Protein AF-A0AAP0BNW6-F1 (afdb_monomer_lite)

InterPro domains:
  IPR032867 DYW domain [PF14432] (104-198)

Sequence (198 aa):
MIPTSASFPTSISRHISPPWAPASTTASITATHPFFAGHLLPGQSFKDARQMLAQICKLGGTARARQLLDEMPDPKPQPRRKKMMKKDAYEKARELHAAITEAGYVPDTRFVLRDDNIDEAAKERSLMYHSERLAVACGLLGTPPGTTLRIMKNLRICGDCHNAVKIMSRVVGREIIVRDNKRFHHFRGGACSCGDYW

Radius of gyration: 33.06 Å; chains: 1; bounding box: 74×92×59 Å

pLDDT: mean 78.01, std 20.25, range [36.38, 98.12]

Foldseek 3Di:
DDDDDDDDDDDDDDDDDDPPDPDPPPPPPPPPPPLPPLDDPPPDDPVNLVVNLVVCVVVVNPVSSVVSVVVDPDDDPDPDQPPDDPVQLLVLLVVLVVQLVVVPQDADLVLADDDVPDDVVVSSVVLSPPPLSSQVSVQPVRDDQQDEAEAEEAADQGLSSLQSVLSSQQRSVYWYWYDYNPGIWTRHNSDTPVRSPD

Structure (mmCIF, N/CA/C/O backbone):
data_AF-A0AAP0BNW6-F1
#
_entry.id   AF-A0AAP0BNW6-F1
#
loop_
_atom_site.group_PDB
_atom_site.id
_atom_site.type_symbol
_atom_site.label_atom_id
_atom_site.label_alt_id
_atom_site.label_comp_id
_atom_site.label_asym_id
_atom_site.label_entity_id
_atom_site.label_seq_id
_atom_site.pdbx_PDB_ins_code
_atom_site.Cartn_x
_atom_site.Cartn_y
_atom_site.Cartn_z
_atom_site.occupancy
_atom_site.B_iso_or_equiv
_atom_site.auth_seq_id
_atom_site.auth_comp_id
_atom_site.auth_asym_id
_atom_site.auth_atom_id
_atom_site.pdbx_PDB_model_num
ATOM 1 N N . MET A 1 1 ? -22.789 68.923 -31.720 1.00 38.69 1 MET A N 1
ATOM 2 C CA . MET A 1 1 ? -22.916 70.325 -31.270 1.00 38.69 1 MET A CA 1
ATOM 3 C C . MET A 1 1 ? -23.729 70.314 -29.985 1.00 38.69 1 MET A C 1
ATOM 5 O O . MET A 1 1 ? -24.834 69.793 -30.007 1.00 38.69 1 MET A O 1
ATOM 9 N N . ILE A 1 2 ? -23.147 70.764 -28.872 1.00 48.22 2 ILE A N 1
ATOM 10 C CA . ILE A 1 2 ? -23.828 70.925 -27.571 1.00 48.22 2 ILE A CA 1
ATOM 11 C C . ILE A 1 2 ? -24.593 72.262 -27.609 1.00 48.22 2 ILE A C 1
ATOM 13 O O . ILE A 1 2 ? -24.079 73.208 -28.207 1.00 48.22 2 ILE A O 1
ATOM 17 N N . PRO A 1 3 ? -25.811 72.338 -27.050 1.00 50.53 3 PRO A N 1
ATOM 18 C CA . PRO A 1 3 ? -26.041 73.239 -25.905 1.00 50.53 3 PRO A CA 1
ATOM 19 C C . PRO A 1 3 ? -26.938 72.567 -24.840 1.00 50.53 3 PRO A C 1
ATOM 21 O O . PRO A 1 3 ? -27.901 71.883 -25.166 1.00 50.53 3 PRO A O 1
ATOM 24 N N . THR A 1 4 ? -26.547 72.492 -23.567 1.00 39.91 4 THR A N 1
ATOM 25 C CA . THR A 1 4 ? -26.672 73.507 -22.495 1.00 39.91 4 THR A CA 1
ATOM 26 C C . THR A 1 4 ? -28.096 73.985 -22.180 1.00 39.91 4 THR A C 1
ATOM 28 O O . THR A 1 4 ? -28.712 74.700 -22.960 1.00 39.91 4 THR A O 1
ATOM 31 N N . SER A 1 5 ? -28.494 73.665 -20.939 1.00 47.81 5 SER A N 1
ATOM 32 C CA . SER A 1 5 ? -29.236 74.478 -19.958 1.00 47.81 5 SER A CA 1
ATOM 33 C C . SER A 1 5 ? -30.660 74.961 -20.260 1.00 47.81 5 SER A C 1
ATOM 35 O O . SER A 1 5 ? -30.856 75.856 -21.074 1.00 47.81 5 SER A O 1
ATOM 37 N N . ALA A 1 6 ? -31.610 74.526 -19.421 1.00 44.78 6 ALA A N 1
ATOM 38 C CA . ALA A 1 6 ? -32.739 75.353 -18.991 1.00 44.78 6 ALA A CA 1
ATOM 39 C C . ALA A 1 6 ? -33.234 74.949 -17.582 1.00 44.78 6 ALA A C 1
ATOM 41 O O . ALA A 1 6 ? -33.783 73.876 -17.357 1.00 44.78 6 ALA A O 1
ATOM 42 N N . SER A 1 7 ? -32.917 75.835 -16.644 1.00 40.53 7 SER A N 1
ATOM 43 C CA . SER A 1 7 ? -33.623 76.333 -15.456 1.00 40.53 7 SER A CA 1
ATOM 44 C C . SER A 1 7 ? -35.051 75.838 -15.116 1.00 40.53 7 SER A C 1
ATOM 46 O O . SER A 1 7 ? -35.930 75.892 -15.966 1.00 40.53 7 SER A O 1
ATOM 48 N N . PHE A 1 8 ? -35.236 75.479 -13.826 1.00 37.72 8 PHE A N 1
ATOM 49 C CA . PHE A 1 8 ? -36.314 75.786 -12.836 1.00 37.72 8 PHE A CA 1
ATOM 50 C C . PHE A 1 8 ? -37.763 76.078 -13.319 1.00 37.72 8 PHE A C 1
ATOM 52 O O . PHE A 1 8 ? -37.922 76.840 -14.267 1.00 37.72 8 PHE A O 1
ATOM 59 N N . PRO A 1 9 ? -38.841 75.643 -12.604 1.00 48.31 9 PRO A N 1
ATOM 60 C CA . PRO A 1 9 ? -39.053 76.048 -11.207 1.00 48.31 9 PRO A CA 1
ATOM 61 C C . PRO A 1 9 ? -39.816 75.093 -10.255 1.00 48.31 9 PRO A C 1
ATOM 63 O O . PRO A 1 9 ? -40.314 74.021 -10.580 1.00 48.31 9 PRO A O 1
ATOM 66 N N . THR A 1 10 ? -39.827 75.600 -9.028 1.00 41.16 10 THR A N 1
ATOM 67 C CA . THR A 1 10 ? -40.485 75.316 -7.753 1.00 41.16 10 THR A CA 1
ATOM 68 C C . THR A 1 10 ? -41.944 74.831 -7.743 1.00 41.16 10 THR A C 1
ATOM 70 O O . THR A 1 10 ? -42.801 75.358 -8.440 1.00 41.16 10 THR A O 1
ATOM 73 N N . SER A 1 11 ? -42.207 74.018 -6.707 1.00 45.31 11 SER A N 1
ATOM 74 C CA . SER A 1 11 ? -43.450 73.909 -5.921 1.00 45.31 11 SER A CA 1
ATOM 75 C C . SER A 1 11 ? -44.605 73.089 -6.506 1.00 45.31 11 SER A C 1
ATOM 77 O O . SER A 1 11 ? -45.248 73.481 -7.469 1.00 45.31 11 SER A O 1
ATOM 79 N N . ILE A 1 12 ? -44.960 71.997 -5.820 1.00 47.34 12 ILE A N 1
ATOM 80 C CA . ILE A 1 12 ? -46.167 71.950 -4.974 1.00 47.34 12 ILE A CA 1
ATOM 81 C C . ILE A 1 12 ? -46.144 70.656 -4.150 1.00 47.34 12 ILE A C 1
ATOM 83 O O . ILE A 1 12 ? -46.052 69.543 -4.662 1.00 47.34 12 ILE A O 1
ATOM 87 N N . SER A 1 13 ? -46.230 70.847 -2.837 1.00 46.28 13 SER A N 1
ATOM 88 C CA . SER A 1 13 ? -46.451 69.822 -1.824 1.00 46.28 13 SER A CA 1
ATOM 89 C C . SER A 1 13 ? -47.805 69.143 -2.024 1.00 46.28 13 SER A C 1
ATOM 91 O O . SER A 1 13 ? -48.835 69.817 -2.002 1.00 46.28 13 SER A O 1
ATOM 93 N N . ARG A 1 14 ? -47.811 67.811 -2.140 1.00 46.50 14 ARG A N 1
ATOM 94 C CA . ARG A 1 14 ? -48.908 66.965 -1.653 1.00 46.50 14 ARG A CA 1
ATOM 95 C C . ARG A 1 14 ? -48.321 65.702 -1.035 1.00 46.50 14 ARG A C 1
ATOM 97 O O . ARG A 1 14 ? -47.757 64.856 -1.720 1.00 46.50 14 ARG A O 1
ATOM 104 N N . HIS A 1 15 ? -48.460 65.617 0.284 1.00 46.84 15 HIS A N 1
ATOM 105 C CA . HIS A 1 15 ? -48.294 64.404 1.069 1.00 46.84 15 HIS A CA 1
ATOM 106 C C . HIS A 1 15 ? -49.119 63.264 0.462 1.00 46.84 15 HIS A C 1
ATOM 108 O O . HIS A 1 15 ? -50.347 63.315 0.469 1.00 46.84 15 HIS A O 1
ATOM 114 N N . ILE A 1 16 ? -48.440 62.222 -0.010 1.00 45.97 16 ILE A N 1
ATOM 115 C CA . ILE A 1 16 ? -49.016 60.892 -0.201 1.00 45.97 16 ILE A CA 1
ATOM 116 C C . ILE A 1 16 ? -48.023 59.921 0.435 1.00 45.97 16 ILE A C 1
ATOM 118 O O . ILE A 1 16 ? -46.969 59.632 -0.125 1.00 45.97 16 ILE A O 1
ATOM 122 N N . SER A 1 17 ? -48.330 59.473 1.650 1.00 45.25 17 SER A N 1
ATOM 123 C CA . SER A 1 17 ? -47.587 58.398 2.308 1.00 45.25 17 SER A CA 1
ATOM 124 C C . SER A 1 17 ? -47.875 57.075 1.580 1.00 45.25 17 SER A C 1
ATOM 126 O O . SER A 1 17 ? -49.049 56.752 1.387 1.00 45.25 17 SER A O 1
ATOM 128 N N . PRO A 1 18 ? -46.860 56.298 1.161 1.00 42.50 18 PRO A N 1
ATOM 129 C CA . PRO A 1 18 ? -47.077 55.008 0.512 1.00 42.50 18 PRO A CA 1
ATOM 130 C C . PRO A 1 18 ? -47.588 53.936 1.503 1.00 42.50 18 PRO A C 1
ATOM 132 O O . PRO A 1 18 ? -47.205 53.949 2.674 1.00 42.50 18 PRO A O 1
ATOM 135 N N . PRO A 1 19 ? -48.418 52.978 1.042 1.00 41.88 19 PRO A N 1
ATOM 136 C CA . PRO A 1 19 ? -49.224 52.060 1.864 1.00 41.88 19 PRO A CA 1
ATOM 137 C C . PRO A 1 19 ? -48.446 50.887 2.491 1.00 41.88 19 PRO A C 1
ATOM 139 O O . PRO A 1 19 ? -48.999 49.811 2.697 1.00 41.88 19 PRO A O 1
ATOM 142 N N . TRP A 1 20 ? -47.168 51.071 2.821 1.00 48.72 20 TRP A N 1
ATOM 143 C CA . TRP A 1 20 ? -46.335 50.025 3.421 1.00 48.72 20 TRP A CA 1
ATOM 144 C C . TRP A 1 20 ? -45.922 50.384 4.861 1.00 48.72 20 TRP A C 1
ATOM 146 O O . TRP A 1 20 ? -44.771 50.298 5.262 1.00 48.72 20 TRP A O 1
ATOM 156 N N . ALA A 1 21 ? -46.877 50.801 5.688 1.00 37.12 21 ALA A N 1
ATOM 157 C CA . ALA A 1 21 ? -46.675 50.754 7.134 1.00 37.12 21 ALA A CA 1
ATOM 158 C C . ALA A 1 21 ? -47.093 49.354 7.617 1.00 37.12 21 ALA A C 1
ATOM 160 O O . ALA A 1 21 ? -48.293 49.073 7.633 1.00 37.12 21 ALA A O 1
ATOM 161 N N . PRO A 1 22 ? -46.168 48.442 7.978 1.00 44.47 22 PRO A N 1
ATOM 162 C CA . PRO A 1 22 ? -46.571 47.224 8.661 1.00 44.47 22 PRO A CA 1
ATOM 163 C C . PRO A 1 22 ? -47.160 47.605 10.020 1.00 44.47 22 PRO A C 1
ATOM 165 O O . PRO A 1 22 ? -46.515 48.263 10.839 1.00 44.47 22 PRO A O 1
ATOM 168 N N . ALA A 1 23 ? -48.416 47.206 10.220 1.00 42.72 23 ALA A N 1
ATOM 169 C CA . ALA A 1 23 ? -49.122 47.307 11.481 1.00 42.72 23 ALA A CA 1
ATOM 170 C C . ALA A 1 23 ? -48.259 46.720 12.604 1.00 42.72 23 ALA A C 1
ATOM 172 O O . ALA A 1 23 ? -47.740 45.606 12.499 1.00 42.72 23 ALA A O 1
ATOM 173 N N . SER A 1 24 ? -48.120 47.478 13.685 1.00 44.53 24 SER A N 1
ATOM 174 C CA . SER A 1 24 ? -47.546 47.045 14.951 1.00 44.53 24 SER A CA 1
ATOM 175 C C . SER A 1 24 ? -48.441 45.976 15.581 1.00 44.53 24 SER A C 1
ATOM 177 O O . SER A 1 24 ? -49.218 46.230 16.496 1.00 44.53 24 SER A O 1
ATOM 179 N N . THR A 1 25 ? -48.344 44.748 15.076 1.00 41.47 25 THR A N 1
ATOM 180 C CA . THR A 1 25 ? -48.801 43.561 15.789 1.00 41.47 25 THR A CA 1
ATOM 181 C C . THR A 1 25 ? -47.673 43.135 16.711 1.00 41.47 25 THR A C 1
ATOM 183 O O . THR A 1 25 ? -46.724 42.466 16.304 1.00 41.47 25 THR A O 1
ATOM 186 N N . THR A 1 26 ? -47.766 43.550 17.970 1.00 44.38 26 THR A N 1
ATOM 187 C CA . THR A 1 26 ? -46.965 43.028 19.076 1.00 44.38 26 THR A CA 1
ATOM 188 C C . THR A 1 26 ? -47.366 41.571 19.310 1.00 44.38 26 THR A C 1
ATOM 190 O O . THR A 1 26 ? -48.110 41.238 20.227 1.00 44.38 26 THR A O 1
ATOM 193 N N . ALA A 1 27 ? -46.912 40.676 18.437 1.00 36.38 27 ALA A N 1
ATOM 194 C CA . ALA A 1 27 ? -46.880 39.260 18.735 1.00 36.38 27 ALA A CA 1
ATOM 195 C C . ALA A 1 27 ? -45.688 39.047 19.669 1.00 36.38 27 ALA A C 1
ATOM 197 O O . ALA A 1 27 ? -44.542 38.941 19.232 1.00 36.38 27 ALA A O 1
ATOM 198 N N . SER A 1 28 ? -45.960 39.033 20.973 1.00 39.19 28 SER A N 1
ATOM 199 C CA . SER A 1 28 ? -45.039 38.493 21.965 1.00 39.19 28 SER A CA 1
ATOM 200 C C . SER A 1 28 ? -44.823 37.016 21.652 1.00 39.19 28 SER A C 1
ATOM 202 O O . SER A 1 28 ? -45.536 36.149 22.151 1.00 39.19 28 SER A O 1
ATOM 204 N N . ILE A 1 29 ? -43.843 36.725 20.797 1.00 42.25 29 ILE A N 1
ATOM 205 C CA . ILE A 1 29 ? -43.243 35.400 20.716 1.00 42.25 29 ILE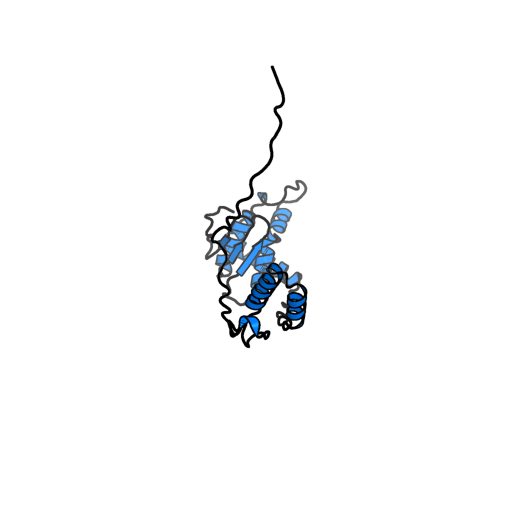 A CA 1
ATOM 206 C C . ILE A 1 29 ? -42.492 35.248 22.032 1.00 42.25 29 ILE A C 1
ATOM 208 O O . ILE A 1 29 ? -41.359 35.704 22.185 1.00 42.25 29 ILE A O 1
ATOM 212 N N . THR A 1 30 ? -43.155 34.664 23.024 1.00 39.69 30 THR A N 1
ATOM 213 C CA . THR A 1 30 ? -42.475 34.103 24.182 1.00 39.69 30 THR A CA 1
ATOM 214 C C . THR A 1 30 ? -41.441 33.129 23.637 1.00 39.69 30 THR A C 1
ATOM 216 O O . THR A 1 30 ? -41.767 32.099 23.047 1.00 39.69 30 THR A O 1
ATOM 219 N N . ALA A 1 31 ? -40.176 33.532 23.757 1.00 40.22 31 ALA A N 1
ATOM 220 C CA . ALA A 1 31 ? -39.001 32.804 23.322 1.00 40.22 31 ALA A CA 1
ATOM 221 C C . ALA A 1 31 ? -38.915 31.468 24.071 1.00 40.22 31 ALA A C 1
ATOM 223 O O . ALA A 1 31 ? -38.217 31.320 25.065 1.00 40.22 31 ALA A O 1
ATOM 224 N N . THR A 1 32 ? -39.660 30.487 23.582 1.00 41.09 32 THR A N 1
ATOM 225 C CA . THR A 1 32 ? -39.612 29.086 24.002 1.00 41.09 32 THR A CA 1
ATOM 226 C C . THR A 1 32 ? -39.078 28.229 22.859 1.00 41.09 32 THR A C 1
ATOM 228 O O . THR A 1 32 ? -39.378 27.047 22.747 1.00 41.09 32 THR A O 1
ATOM 231 N N . HIS A 1 33 ? -38.234 28.814 22.000 1.00 43.47 33 HIS A N 1
ATOM 232 C CA . HIS A 1 33 ? -37.382 28.013 21.137 1.00 43.47 33 HIS A CA 1
ATOM 233 C C . HIS A 1 33 ? -36.158 27.580 21.960 1.00 43.47 33 HIS A C 1
ATOM 235 O O . HIS A 1 33 ? -35.449 28.450 22.476 1.00 43.47 33 HIS A O 1
ATOM 241 N N . PRO A 1 34 ? -35.844 26.274 22.054 1.00 45.31 34 PRO A N 1
ATOM 242 C CA . PRO A 1 34 ? -34.718 25.755 22.845 1.00 45.31 34 PRO A CA 1
ATOM 243 C C . PRO A 1 34 ? -33.342 26.288 22.407 1.00 45.31 34 PRO A C 1
ATOM 245 O O . PRO A 1 34 ? -32.338 26.048 23.066 1.00 45.31 34 PRO A O 1
ATOM 248 N N . PHE A 1 35 ? -33.296 27.061 21.321 1.00 45.00 35 PHE A N 1
ATOM 249 C CA . PHE A 1 35 ? -32.121 27.784 20.853 1.00 45.00 35 PHE A CA 1
ATOM 250 C C . PHE A 1 35 ? -31.747 29.002 21.721 1.00 45.00 35 PHE A C 1
ATOM 252 O O . PHE A 1 35 ? -30.585 29.395 21.734 1.00 45.00 35 PHE A O 1
ATOM 259 N N . PHE A 1 36 ? -32.695 29.594 22.460 1.00 44.31 36 PHE A N 1
ATOM 260 C CA . PHE A 1 36 ? -32.459 30.806 23.264 1.00 44.31 36 PHE A CA 1
ATOM 261 C C . PHE A 1 36 ? -32.180 30.541 24.754 1.00 44.31 36 PHE A C 1
ATOM 263 O O . PHE A 1 36 ? -31.750 31.450 25.457 1.00 44.31 36 PHE A O 1
ATOM 270 N N . ALA A 1 37 ? -32.346 29.304 25.235 1.00 47.19 37 ALA A N 1
ATOM 271 C CA . ALA A 1 37 ? -32.164 28.946 26.650 1.00 47.19 37 ALA A CA 1
ATOM 272 C C . ALA A 1 37 ? -30.694 28.707 27.071 1.00 47.19 37 ALA A C 1
ATOM 274 O O . ALA A 1 37 ? -30.409 28.418 28.232 1.00 47.19 37 ALA A O 1
ATOM 275 N N . GLY A 1 38 ? -29.737 28.853 26.149 1.00 45.69 38 GLY A N 1
ATOM 276 C CA . GLY A 1 38 ? -28.330 29.067 26.498 1.00 45.69 38 GLY A CA 1
ATOM 277 C C . GLY A 1 38 ? -27.620 27.932 27.241 1.00 45.69 38 GLY A C 1
ATOM 278 O O . GLY A 1 38 ? -26.632 28.220 27.902 1.00 45.69 38 GLY A O 1
ATOM 279 N N . HIS A 1 39 ? -28.091 26.688 27.143 1.00 49.22 39 HIS A N 1
ATOM 280 C CA . HIS A 1 39 ? -27.404 25.515 27.686 1.00 49.22 39 HIS A CA 1
ATOM 281 C C . HIS A 1 39 ? -27.210 24.490 26.568 1.00 49.22 39 HIS A C 1
ATOM 283 O O . HIS A 1 39 ? -28.140 24.219 25.803 1.00 49.22 39 HIS A O 1
ATOM 289 N N . LEU A 1 40 ? -26.006 23.917 26.468 1.00 49.44 40 LEU A N 1
ATOM 290 C CA . LEU A 1 40 ? -25.769 22.754 25.619 1.00 49.44 40 LEU A CA 1
ATOM 291 C C . LEU A 1 40 ? -26.664 21.626 26.151 1.00 49.44 40 LEU A C 1
ATOM 293 O O . LEU A 1 40 ? -26.467 21.150 27.269 1.00 49.44 40 LEU A O 1
ATOM 297 N N . LEU A 1 41 ? -27.697 21.244 25.396 1.00 51.38 41 LEU A N 1
ATOM 298 C CA . LEU A 1 41 ? -28.590 20.170 25.827 1.00 51.38 41 LEU A CA 1
ATOM 299 C C . LEU A 1 41 ? -27.772 18.876 26.001 1.00 51.38 41 LEU A C 1
ATOM 301 O O . LEU A 1 41 ? -26.908 18.596 25.157 1.00 51.38 41 LEU A O 1
ATOM 305 N N . PRO A 1 42 ? -28.029 18.071 27.050 1.00 45.06 42 PRO A N 1
ATOM 306 C CA . PRO A 1 42 ? -27.325 16.810 27.251 1.00 45.06 42 PRO A CA 1
ATOM 307 C C . PRO A 1 42 ? -27.459 15.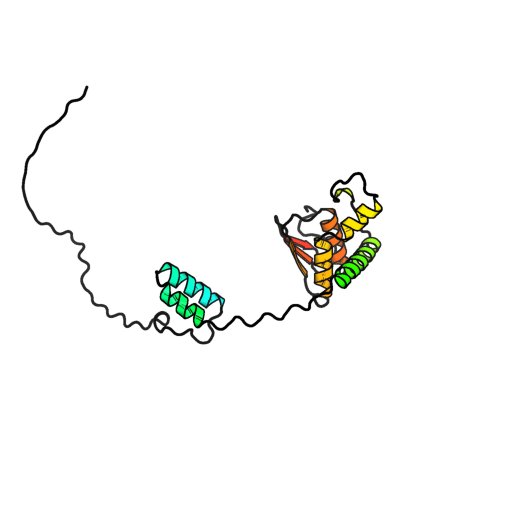932 25.999 1.00 45.06 42 PRO A C 1
ATOM 309 O O . PRO A 1 42 ? -28.568 15.577 25.607 1.00 45.06 42 PRO A O 1
ATOM 312 N N . GLY A 1 43 ? -26.336 15.606 25.352 1.00 54.19 43 GLY A N 1
ATOM 313 C CA . GLY A 1 43 ? -26.306 14.732 24.171 1.00 54.19 43 GLY A CA 1
ATOM 314 C C . GLY A 1 43 ? -26.034 15.403 22.818 1.00 54.19 43 GLY A C 1
ATOM 315 O O . GLY A 1 43 ? -25.963 14.687 21.821 1.00 54.19 43 GLY A O 1
ATOM 316 N N . GLN A 1 44 ? -25.824 16.723 22.743 1.00 56.97 44 GLN A N 1
ATOM 317 C CA . GLN A 1 44 ? -25.337 17.343 21.499 1.00 56.97 44 GLN A CA 1
ATOM 318 C C . GLN A 1 44 ? -23.893 16.915 21.200 1.00 56.97 44 GLN A C 1
ATOM 320 O O . GLN A 1 44 ? -23.017 16.960 22.067 1.00 56.97 44 GLN A O 1
ATOM 325 N N . SER A 1 45 ? -23.627 16.473 19.968 1.00 60.88 45 SER A N 1
ATOM 326 C CA . SER A 1 45 ? -22.296 16.025 19.569 1.00 60.88 45 SER A CA 1
ATOM 327 C C . SER A 1 45 ? -21.374 17.218 19.303 1.00 60.88 45 SER A C 1
ATOM 329 O O . SER A 1 45 ? -21.804 18.318 18.957 1.00 60.88 45 SER A O 1
ATOM 331 N N . PHE A 1 46 ? -20.063 16.988 19.370 1.00 59.69 46 PHE A N 1
ATOM 332 C CA . PHE A 1 46 ? -19.044 18.006 19.080 1.00 59.69 46 PHE A CA 1
ATOM 333 C C . PHE A 1 46 ? -19.189 18.640 17.675 1.00 59.69 46 PHE A C 1
ATOM 335 O O . PHE A 1 46 ? -18.717 19.752 17.431 1.00 59.69 46 PHE A O 1
ATOM 342 N N . LYS A 1 47 ? -19.840 17.940 16.730 1.00 60.97 47 LYS A N 1
ATOM 343 C CA . LYS A 1 47 ? -20.140 18.455 15.384 1.00 60.97 47 LYS A CA 1
ATOM 344 C C . LYS A 1 47 ? -21.272 19.485 15.407 1.00 60.97 47 LYS A C 1
ATOM 346 O O . LYS A 1 47 ? -21.183 20.479 14.688 1.00 60.97 47 LYS A O 1
ATOM 351 N N . ASP A 1 48 ? -22.256 19.285 16.276 1.00 66.62 48 ASP A N 1
ATOM 352 C CA . ASP A 1 48 ? -23.419 20.162 16.428 1.00 66.62 48 ASP A CA 1
ATOM 353 C C . ASP A 1 48 ? -22.995 21.489 17.073 1.00 66.62 48 ASP A C 1
ATOM 355 O O . ASP A 1 48 ? -23.339 22.561 16.578 1.00 66.62 48 ASP A O 1
ATOM 359 N N . ALA A 1 49 ? -22.109 21.432 18.075 1.00 68.25 49 ALA A N 1
ATOM 360 C CA . ALA A 1 49 ? -21.505 22.614 18.697 1.00 68.25 49 ALA A CA 1
ATOM 361 C C . ALA A 1 49 ? -20.678 23.454 17.701 1.00 68.25 49 ALA A C 1
ATOM 363 O O . ALA A 1 49 ? -20.789 24.680 17.661 1.00 68.25 49 ALA A O 1
ATOM 364 N N . ARG A 1 50 ? -19.898 22.807 16.820 1.00 72.56 50 ARG A N 1
ATOM 365 C CA . ARG A 1 50 ? -19.153 23.490 15.744 1.00 72.56 50 ARG A CA 1
ATOM 366 C C . ARG A 1 50 ? -20.072 24.200 14.751 1.00 72.56 50 ARG A C 1
ATOM 368 O O . ARG A 1 50 ? -19.762 25.308 14.313 1.00 72.56 50 ARG A O 1
ATOM 375 N N . GLN A 1 51 ? -21.183 23.565 14.386 1.00 76.50 51 GLN A N 1
ATOM 376 C CA . GLN A 1 51 ? -22.163 24.141 13.471 1.00 76.50 51 GLN A CA 1
ATOM 377 C C . GLN A 1 51 ? -22.909 25.320 14.116 1.00 76.50 51 GLN A C 1
ATOM 379 O O . GLN A 1 51 ? -23.102 26.345 13.462 1.00 76.50 51 GLN A O 1
ATOM 384 N N . MET A 1 52 ? -23.239 25.221 15.409 1.00 73.62 52 MET A N 1
ATOM 385 C CA . MET A 1 52 ? -23.820 26.320 16.188 1.00 73.62 52 MET A CA 1
ATOM 386 C C . MET A 1 52 ? -22.872 27.516 16.304 1.00 73.62 52 MET A C 1
ATOM 388 O O . MET A 1 52 ? -23.276 28.642 16.019 1.00 73.62 52 MET A O 1
ATOM 392 N N . LEU A 1 53 ? -21.600 27.288 16.636 1.00 75.50 53 LEU A N 1
ATOM 393 C CA . LEU A 1 53 ? -20.586 28.345 16.706 1.00 75.50 53 LEU A CA 1
ATOM 394 C C . LEU A 1 53 ? -20.424 29.083 15.375 1.00 75.50 53 LEU A C 1
ATOM 396 O O . LEU A 1 53 ? -20.394 30.313 15.345 1.00 75.50 53 LEU A O 1
ATOM 400 N N . ALA A 1 54 ? -20.381 28.345 14.261 1.00 78.75 54 ALA A N 1
ATOM 401 C CA . ALA A 1 54 ? -20.311 28.942 12.931 1.00 78.75 54 ALA A CA 1
ATOM 402 C C . ALA A 1 54 ? -21.527 29.837 12.635 1.00 78.75 54 ALA A C 1
ATOM 404 O O . ALA A 1 54 ? -21.379 30.888 12.012 1.00 78.75 54 ALA A O 1
ATOM 405 N N . GLN A 1 55 ? -22.716 29.449 13.100 1.00 78.19 55 GLN A N 1
ATOM 406 C CA . GLN A 1 55 ? -23.936 30.235 12.935 1.00 78.19 55 GLN A CA 1
ATOM 407 C C . GLN A 1 55 ? -23.933 31.499 13.809 1.00 78.19 55 GLN A C 1
ATOM 409 O O . GLN A 1 55 ? -24.276 32.572 13.323 1.00 78.19 55 GLN A O 1
ATOM 414 N N . ILE A 1 56 ? -23.477 31.408 15.062 1.00 78.81 56 ILE A N 1
ATOM 415 C CA . ILE A 1 56 ? -23.367 32.555 15.980 1.00 78.81 56 ILE A CA 1
ATOM 416 C C . ILE A 1 56 ? -22.379 33.597 15.439 1.00 78.81 56 ILE A C 1
ATOM 418 O O . ILE A 1 56 ? -22.677 34.791 15.446 1.00 78.81 56 ILE A O 1
ATOM 422 N N . CYS A 1 57 ? -21.238 33.156 14.903 1.00 74.44 57 CYS A N 1
ATOM 423 C CA . CYS A 1 57 ? -20.278 34.049 14.255 1.00 74.44 57 CYS A CA 1
ATOM 424 C C . CYS A 1 57 ? -20.875 34.756 13.025 1.00 74.44 57 CYS A C 1
ATOM 426 O O . CYS A 1 57 ? -20.645 35.950 12.852 1.00 74.44 57 CYS A O 1
ATOM 428 N N . LYS A 1 58 ? -21.678 34.063 12.200 1.00 80.81 58 LYS A N 1
ATOM 429 C CA . LYS A 1 58 ? -22.368 34.669 11.041 1.00 80.81 58 LYS A CA 1
ATOM 430 C C . LYS A 1 58 ? -23.394 35.733 11.436 1.00 80.81 58 LYS A C 1
ATOM 432 O O . LYS A 1 58 ? -23.624 36.657 10.666 1.00 80.81 58 LYS A O 1
ATOM 437 N N . LEU A 1 59 ? -23.993 35.607 12.618 1.00 80.25 59 LEU A N 1
ATOM 438 C CA . LEU A 1 59 ? -24.964 36.559 13.165 1.00 80.25 59 LEU A CA 1
ATOM 439 C C . LEU A 1 59 ? -24.304 37.695 13.976 1.00 80.25 59 LEU A C 1
ATOM 441 O O . LEU A 1 59 ? -25.005 38.476 14.610 1.00 80.25 59 LEU A O 1
ATOM 445 N N . GLY A 1 60 ? -22.966 37.794 13.980 1.00 79.12 60 GLY A N 1
ATOM 446 C CA . GLY A 1 60 ? -22.220 38.850 14.679 1.00 79.12 60 GLY A CA 1
ATOM 447 C C . GLY A 1 60 ? -21.989 38.609 16.178 1.00 79.12 60 GLY A C 1
ATOM 448 O O . GLY A 1 60 ? -21.437 39.468 16.860 1.00 79.12 60 GLY A O 1
ATOM 449 N N . GLY A 1 61 ? -22.356 37.440 16.712 1.00 78.75 61 GLY A N 1
ATOM 450 C CA . GLY A 1 61 ? -22.266 37.100 18.138 1.00 78.75 61 GLY A CA 1
ATOM 451 C C . GLY A 1 61 ? -20.883 36.626 18.607 1.00 78.75 61 GLY A C 1
ATOM 452 O O . GLY A 1 61 ? -20.779 35.590 19.262 1.00 78.75 61 GLY A O 1
ATOM 453 N N . THR A 1 62 ? -19.805 37.343 18.285 1.00 72.12 62 THR A N 1
ATOM 454 C CA . THR A 1 62 ? -18.415 36.887 18.525 1.00 72.12 62 THR A CA 1
ATOM 455 C C . THR A 1 62 ? -18.078 36.655 20.004 1.00 72.12 62 THR A C 1
ATOM 457 O O . THR A 1 62 ? -17.425 35.665 20.333 1.00 72.12 62 THR A O 1
ATOM 460 N N . ALA A 1 63 ? -18.569 37.504 20.913 1.00 75.62 63 ALA A N 1
ATOM 461 C CA . ALA A 1 63 ? -18.372 37.337 22.357 1.00 75.62 63 ALA A CA 1
ATOM 462 C C . ALA A 1 63 ? -19.061 36.069 22.896 1.00 75.62 63 ALA A C 1
ATOM 464 O O . ALA A 1 63 ? -18.495 35.343 23.711 1.00 75.62 63 ALA A O 1
ATOM 465 N N . ARG A 1 64 ? -20.257 35.755 22.383 1.00 71.88 64 ARG A N 1
ATOM 466 C CA . ARG A 1 64 ? -21.020 34.568 22.788 1.00 71.88 64 ARG A CA 1
ATOM 467 C C . ARG A 1 64 ? -20.423 33.283 22.219 1.00 71.88 64 ARG A C 1
ATOM 469 O O . ARG A 1 64 ? -20.380 32.277 22.9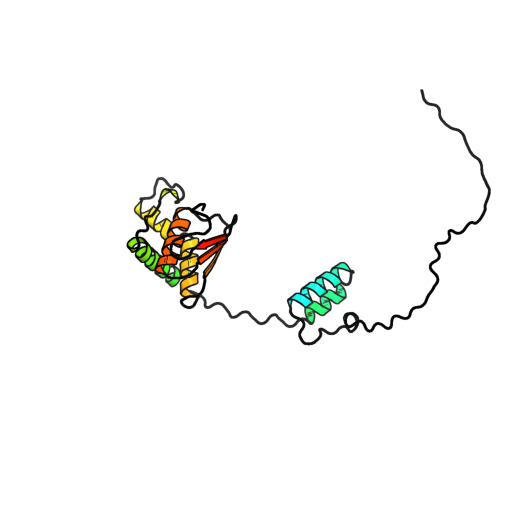18 1.00 71.88 64 ARG A O 1
ATOM 476 N N . ALA A 1 65 ? -19.916 33.324 20.986 1.00 73.25 65 ALA A N 1
ATOM 477 C CA . ALA A 1 65 ? -19.169 32.210 20.409 1.00 73.25 65 ALA A CA 1
ATOM 478 C C . ALA A 1 65 ? -17.909 31.890 21.231 1.00 73.25 65 ALA A C 1
ATOM 480 O O . ALA A 1 65 ? -17.580 30.723 21.417 1.00 73.25 65 ALA A O 1
ATOM 481 N N . ARG A 1 66 ? -17.237 32.918 21.765 1.00 77.44 66 ARG A N 1
ATOM 482 C CA . ARG A 1 66 ? -16.060 32.745 22.622 1.00 77.44 66 ARG A CA 1
ATOM 483 C C . ARG A 1 66 ? -16.400 32.058 23.944 1.00 77.44 66 ARG A C 1
ATOM 485 O O . ARG A 1 66 ? -15.768 31.068 24.272 1.00 77.44 66 ARG A O 1
ATOM 492 N N . GLN A 1 67 ? -17.450 32.509 24.627 1.00 79.62 67 GLN A N 1
ATOM 493 C CA . GLN A 1 67 ? -17.906 31.868 25.862 1.00 79.62 67 GLN A CA 1
ATOM 494 C C . GLN A 1 67 ? -18.304 30.396 25.646 1.00 79.62 67 GLN A C 1
ATOM 496 O O . GLN A 1 67 ? -17.956 29.537 26.444 1.00 79.62 67 GLN A O 1
ATOM 501 N N . LEU A 1 68 ? -18.989 30.086 24.542 1.00 75.69 68 LEU A N 1
ATOM 502 C CA . LEU A 1 68 ? -19.358 28.704 24.221 1.00 75.69 68 LEU A CA 1
ATOM 503 C C . LEU A 1 68 ? -18.143 27.821 23.924 1.00 75.69 68 LEU A C 1
ATOM 505 O O . LEU A 1 68 ? -18.169 26.645 24.260 1.00 75.69 68 LEU A O 1
ATOM 509 N N . LEU A 1 69 ? -17.090 28.364 23.304 1.00 77.00 69 LEU A N 1
ATOM 510 C CA . LEU A 1 69 ? -15.835 27.633 23.109 1.00 77.00 69 LEU A CA 1
ATOM 511 C C . LEU A 1 69 ? -15.177 27.270 24.445 1.00 77.00 69 LEU A C 1
ATOM 513 O O . LEU A 1 69 ? -14.651 26.168 24.558 1.00 77.00 69 LEU A O 1
ATOM 517 N N . ASP A 1 70 ? -15.246 28.164 25.433 1.00 81.50 70 ASP A N 1
ATOM 518 C CA . ASP A 1 70 ? -14.692 27.938 26.774 1.00 81.50 70 ASP A CA 1
ATOM 519 C C . ASP A 1 70 ? -15.526 26.922 27.587 1.00 81.50 70 ASP A C 1
ATOM 521 O O . ASP A 1 70 ? -14.990 26.212 28.434 1.00 81.50 70 ASP A O 1
ATOM 525 N N . GLU A 1 71 ? -16.833 26.818 27.314 1.00 81.56 71 GLU A N 1
ATOM 526 C CA . GLU A 1 71 ? -17.754 25.863 27.953 1.00 81.56 71 GLU A CA 1
ATOM 527 C C . GLU A 1 71 ? -17.762 24.470 27.285 1.00 81.56 71 GLU A C 1
ATOM 529 O O . GLU A 1 71 ? -18.301 23.509 27.844 1.00 81.56 71 GLU A O 1
ATOM 534 N N . MET A 1 72 ? -17.191 24.326 26.082 1.00 74.38 72 MET A N 1
ATOM 535 C CA . MET A 1 72 ? -17.145 23.039 25.385 1.00 74.38 72 MET A CA 1
ATOM 536 C C . MET A 1 72 ? -16.215 22.062 26.118 1.00 74.38 72 MET A C 1
ATOM 538 O O . MET A 1 72 ? -15.061 22.396 26.379 1.00 74.38 72 MET A O 1
ATOM 542 N N . PRO A 1 73 ? -16.662 20.822 26.404 1.00 76.44 73 PRO A N 1
ATOM 543 C CA . PRO A 1 73 ? -15.797 19.833 27.028 1.00 76.44 73 PRO A CA 1
ATOM 544 C C . PRO A 1 73 ? -14.618 19.537 26.107 1.00 76.44 73 PRO A C 1
ATOM 546 O O . PRO A 1 73 ? -14.818 19.330 24.905 1.00 76.44 73 PRO A O 1
ATOM 549 N N . ASP A 1 74 ? -13.412 19.463 26.670 1.00 74.44 74 ASP A N 1
ATOM 550 C CA . ASP A 1 74 ? -12.233 19.090 25.898 1.00 74.44 74 ASP A CA 1
ATOM 551 C C . ASP A 1 74 ? -12.509 17.795 25.122 1.00 74.44 74 ASP A C 1
ATOM 553 O O . ASP A 1 74 ? -13.023 16.816 25.690 1.00 74.44 74 ASP A O 1
ATOM 557 N N . PRO A 1 75 ? -12.200 17.754 23.811 1.00 71.50 75 PRO A N 1
ATOM 558 C CA . PRO A 1 75 ? -12.359 16.533 23.050 1.00 71.50 75 PRO A CA 1
ATOM 559 C C . PRO A 1 75 ? -11.543 15.448 23.742 1.00 71.50 75 PRO A C 1
ATOM 561 O O . PRO A 1 75 ? -10.349 15.628 23.994 1.00 71.50 75 PRO A O 1
ATOM 564 N N . LYS A 1 76 ? -12.199 14.319 24.051 1.00 77.06 76 LYS A N 1
ATOM 565 C CA . LYS A 1 76 ? -11.544 13.178 24.699 1.00 77.06 76 LYS A CA 1
ATOM 566 C C . LYS A 1 76 ? -10.212 12.923 23.988 1.00 77.06 76 LYS A C 1
ATOM 568 O O . LYS A 1 76 ? -10.237 12.787 22.756 1.00 77.06 76 LYS A O 1
ATOM 573 N N . PRO A 1 77 ? -9.078 12.869 24.717 1.00 71.38 77 PRO A N 1
ATOM 574 C CA . PRO A 1 77 ? -7.787 12.613 24.107 1.00 71.38 77 PRO A CA 1
ATOM 575 C C . PRO A 1 77 ? -7.919 11.371 23.240 1.00 71.38 77 PRO A C 1
ATOM 577 O O . PRO A 1 77 ? -8.309 10.306 23.726 1.00 71.38 77 PRO A O 1
ATOM 580 N N . GLN A 1 78 ? -7.658 11.507 21.941 1.00 68.69 78 GLN A N 1
ATOM 581 C CA . GLN A 1 78 ? -7.638 10.323 21.099 1.00 68.69 78 GLN A CA 1
ATOM 582 C C . GLN A 1 78 ? -6.543 9.396 21.634 1.00 68.69 78 GLN A C 1
ATOM 584 O O . GLN A 1 78 ? -5.482 9.893 22.038 1.00 68.69 78 GLN A O 1
ATOM 589 N N . PRO A 1 79 ? -6.777 8.072 21.681 1.00 68.75 79 PRO A N 1
ATOM 590 C CA . PRO A 1 79 ? -5.787 7.142 22.195 1.00 68.75 79 PRO A CA 1
ATOM 591 C C . PRO A 1 79 ? -4.462 7.397 21.480 1.00 68.75 79 PRO A C 1
ATOM 593 O O . PRO A 1 79 ? -4.403 7.426 20.246 1.00 68.75 79 PRO A O 1
ATOM 596 N N . ARG A 1 80 ? -3.400 7.641 22.259 1.00 62.69 80 ARG A N 1
ATOM 597 C CA . ARG A 1 80 ? -2.064 7.863 21.705 1.00 62.69 80 ARG A CA 1
ATOM 598 C C . ARG A 1 80 ? -1.714 6.638 20.875 1.00 62.69 80 ARG A C 1
ATOM 600 O O . ARG A 1 80 ? -1.516 5.554 21.419 1.00 62.69 80 ARG A O 1
ATOM 607 N N . ARG A 1 81 ? -1.669 6.810 19.551 1.00 67.25 81 ARG A N 1
ATOM 608 C CA . ARG A 1 81 ? -1.288 5.744 18.624 1.00 67.25 81 ARG A CA 1
ATOM 609 C C . ARG A 1 81 ? 0.045 5.181 19.107 1.00 67.25 81 ARG A C 1
ATOM 611 O O . ARG A 1 81 ? 0.994 5.952 19.262 1.00 67.25 81 ARG A O 1
ATOM 618 N N . LYS A 1 82 ? 0.102 3.871 19.385 1.00 68.88 82 LYS A N 1
ATOM 619 C CA . LYS A 1 82 ? 1.336 3.187 19.798 1.00 68.88 82 LYS A CA 1
ATOM 620 C C . LYS A 1 82 ? 2.456 3.647 18.865 1.00 68.88 82 LYS A C 1
ATOM 622 O O . LYS A 1 82 ? 2.307 3.569 17.642 1.00 68.88 82 LYS A O 1
ATOM 627 N N . LYS A 1 83 ? 3.528 4.209 19.430 1.00 67.88 83 LYS A N 1
ATOM 628 C CA . LYS A 1 83 ? 4.663 4.697 18.643 1.00 67.88 83 LYS A CA 1
ATOM 629 C C . LYS A 1 83 ? 5.331 3.479 18.015 1.00 67.88 83 LYS A C 1
ATOM 631 O O . LYS A 1 83 ? 6.067 2.764 18.683 1.00 67.88 83 LYS A O 1
ATOM 636 N N . MET A 1 84 ? 5.000 3.218 16.756 1.00 72.44 84 MET A N 1
ATOM 637 C CA . MET A 1 84 ? 5.650 2.186 15.959 1.00 72.44 84 MET A CA 1
ATOM 638 C C . MET A 1 84 ? 7.123 2.553 15.813 1.00 72.44 84 MET A C 1
ATOM 640 O O . MET A 1 84 ? 7.434 3.704 15.482 1.00 72.44 84 MET A O 1
ATOM 644 N N . MET A 1 85 ? 8.026 1.606 16.054 1.00 76.94 85 MET A N 1
ATOM 645 C CA . MET A 1 85 ? 9.438 1.859 15.811 1.00 76.94 85 MET A CA 1
ATOM 646 C C . MET A 1 85 ? 9.675 1.868 14.303 1.00 76.94 85 MET A C 1
ATOM 648 O O . MET A 1 85 ? 9.133 1.050 13.562 1.00 76.94 85 MET A O 1
ATOM 652 N N . LYS A 1 86 ? 10.490 2.818 13.832 1.00 86.12 86 LYS A N 1
ATOM 653 C CA . LYS A 1 86 ? 10.845 2.927 12.410 1.00 86.12 86 LYS A CA 1
ATOM 654 C C . LYS A 1 86 ? 11.404 1.598 11.889 1.00 86.12 86 LYS A C 1
ATOM 656 O O . LYS A 1 86 ? 11.064 1.203 10.786 1.00 86.12 86 LYS A O 1
ATOM 661 N N . LYS A 1 87 ? 12.201 0.895 12.700 1.00 91.38 87 LYS A N 1
ATOM 662 C CA . LYS A 1 87 ? 12.805 -0.401 12.362 1.00 91.38 87 LYS A CA 1
ATOM 663 C C . LYS A 1 87 ? 11.761 -1.440 11.932 1.00 91.38 87 LYS A C 1
ATOM 665 O O . LYS A 1 87 ? 11.893 -1.989 10.843 1.00 91.38 87 LYS A O 1
ATOM 670 N N . ASP A 1 88 ? 10.697 -1.605 12.714 1.00 93.50 88 ASP A N 1
ATOM 671 C CA . ASP A 1 88 ? 9.644 -2.601 12.473 1.00 93.50 88 ASP A CA 1
ATOM 672 C C . ASP A 1 88 ? 8.978 -2.399 11.105 1.00 93.50 88 ASP A C 1
ATOM 674 O O . ASP A 1 88 ? 8.718 -3.352 10.377 1.00 93.50 88 ASP A O 1
ATOM 678 N N . ALA A 1 89 ? 8.745 -1.144 10.707 1.00 92.75 89 ALA A N 1
ATOM 679 C CA . ALA A 1 89 ? 8.139 -0.833 9.414 1.00 92.75 89 ALA A CA 1
ATOM 680 C C . ALA A 1 89 ? 9.042 -1.208 8.227 1.00 92.75 89 ALA A C 1
ATOM 682 O O . ALA A 1 89 ? 8.545 -1.675 7.203 1.00 92.75 89 ALA A O 1
ATOM 683 N N . TYR A 1 90 ? 10.358 -1.014 8.355 1.00 94.94 90 TYR A N 1
ATOM 684 C CA . TYR A 1 90 ? 11.322 -1.363 7.306 1.00 94.94 90 TYR A CA 1
ATOM 685 C C . TYR A 1 90 ? 11.522 -2.875 7.209 1.00 94.94 90 TYR A C 1
ATOM 687 O O . TYR A 1 90 ? 11.600 -3.412 6.106 1.00 94.94 90 TYR A O 1
ATOM 695 N N . GLU A 1 91 ? 11.570 -3.560 8.350 1.00 96.06 91 GLU A N 1
ATOM 696 C CA . GLU A 1 91 ? 11.621 -5.019 8.409 1.00 96.06 91 GLU A CA 1
ATOM 697 C C . GLU A 1 91 ? 10.359 -5.623 7.793 1.00 96.06 91 GLU A C 1
ATOM 699 O O . GLU A 1 91 ? 10.447 -6.443 6.879 1.00 96.06 91 GLU A O 1
ATOM 704 N N . LYS A 1 92 ? 9.183 -5.091 8.148 1.00 95.94 92 LYS A N 1
ATOM 705 C CA . LYS A 1 92 ? 7.929 -5.539 7.550 1.00 95.94 92 LYS A CA 1
ATOM 706 C C . LYS A 1 92 ? 7.855 -5.272 6.048 1.00 95.94 92 LYS A C 1
ATOM 708 O O . LYS A 1 92 ? 7.332 -6.099 5.308 1.00 95.94 92 LYS A O 1
ATOM 713 N N . ALA A 1 93 ? 8.376 -4.142 5.572 1.00 96.31 93 ALA A N 1
ATOM 714 C CA . ALA A 1 93 ? 8.449 -3.865 4.139 1.00 96.31 93 ALA A CA 1
ATOM 715 C C . ALA A 1 93 ? 9.355 -4.864 3.400 1.00 96.31 93 ALA A C 1
ATOM 717 O O . ALA A 1 93 ? 9.011 -5.279 2.295 1.00 96.31 93 ALA A O 1
ATOM 718 N N . ARG A 1 94 ? 10.462 -5.296 4.020 1.00 96.31 94 ARG A N 1
ATOM 719 C CA . ARG A 1 94 ? 11.347 -6.336 3.475 1.00 96.31 94 ARG A CA 1
ATOM 720 C C . ARG A 1 94 ? 10.652 -7.696 3.407 1.00 96.31 94 ARG A C 1
ATOM 722 O O . ARG A 1 94 ? 10.718 -8.345 2.369 1.00 96.31 94 ARG A O 1
ATOM 729 N N . GLU A 1 95 ? 9.955 -8.097 4.470 1.00 96.88 95 GLU A N 1
ATOM 730 C CA . GLU A 1 95 ? 9.149 -9.328 4.481 1.00 96.88 95 GLU A CA 1
ATOM 731 C C . GLU A 1 95 ? 8.089 -9.317 3.375 1.00 96.88 95 GLU A C 1
ATOM 733 O O . GLU A 1 95 ? 7.952 -10.279 2.625 1.00 96.88 95 GLU A O 1
ATOM 738 N N . LEU A 1 96 ? 7.348 -8.209 3.251 1.00 96.75 96 LEU A N 1
ATOM 739 C CA . LEU A 1 96 ? 6.330 -8.061 2.213 1.00 96.75 96 LEU A CA 1
ATOM 740 C C . LEU A 1 96 ? 6.937 -8.130 0.821 1.00 96.75 96 LEU A C 1
ATOM 742 O O . LEU A 1 96 ? 6.340 -8.744 -0.053 1.00 96.75 96 LEU A O 1
ATOM 746 N N . HIS A 1 97 ? 8.095 -7.502 0.616 1.00 96.38 97 HIS A N 1
ATOM 747 C CA . HIS A 1 97 ? 8.788 -7.538 -0.662 1.00 96.38 97 HIS A CA 1
ATOM 748 C C . HIS A 1 97 ? 9.186 -8.965 -1.043 1.00 96.38 97 HIS A C 1
ATOM 750 O O . HIS A 1 97 ? 8.869 -9.392 -2.146 1.00 96.38 97 HIS A O 1
ATOM 756 N N . ALA A 1 98 ? 9.778 -9.728 -0.120 1.00 96.88 98 ALA A N 1
ATOM 757 C CA . ALA A 1 98 ? 10.089 -11.137 -0.358 1.00 96.88 98 ALA A CA 1
ATOM 758 C C . ALA A 1 98 ? 8.827 -11.944 -0.720 1.00 96.88 98 ALA A C 1
ATOM 760 O O . ALA A 1 98 ? 8.813 -12.647 -1.729 1.00 96.88 98 ALA A O 1
ATOM 761 N N . ALA A 1 99 ? 7.742 -11.762 0.038 1.00 97.38 99 ALA A N 1
ATOM 762 C CA . ALA A 1 99 ? 6.496 -12.495 -0.173 1.00 97.38 99 ALA A CA 1
ATOM 763 C C . ALA A 1 99 ? 5.807 -12.160 -1.509 1.00 97.38 99 ALA A C 1
ATOM 765 O O . ALA A 1 99 ? 5.244 -13.041 -2.157 1.00 97.38 99 ALA A O 1
ATOM 766 N N . ILE A 1 100 ? 5.833 -10.898 -1.957 1.00 97.19 100 ILE A N 1
ATOM 767 C CA . ILE A 1 100 ? 5.277 -10.555 -3.274 1.00 97.19 100 ILE A CA 1
ATOM 768 C C . ILE A 1 100 ? 6.170 -11.035 -4.415 1.00 97.19 100 ILE A C 1
ATOM 770 O O . ILE A 1 100 ? 5.630 -11.422 -5.448 1.00 97.19 100 ILE A O 1
ATOM 774 N N . THR A 1 101 ? 7.496 -11.029 -4.242 1.00 96.31 101 THR A N 1
ATOM 775 C CA . THR A 1 101 ? 8.443 -11.541 -5.242 1.00 96.31 101 THR A CA 1
ATOM 776 C C . THR A 1 101 ? 8.226 -13.036 -5.462 1.00 96.31 101 THR A C 1
ATOM 778 O O . THR A 1 101 ? 8.092 -13.466 -6.603 1.00 96.31 101 THR A O 1
ATOM 781 N N . GLU A 1 102 ? 8.055 -13.813 -4.388 1.00 96.75 102 GLU A N 1
ATOM 782 C CA . GLU A 1 102 ? 7.667 -15.230 -4.472 1.00 96.75 102 GLU A CA 1
ATOM 783 C C . GLU A 1 102 ? 6.299 -15.417 -5.154 1.00 96.75 102 GLU A C 1
ATOM 785 O O . GLU A 1 102 ? 6.086 -16.362 -5.909 1.00 96.75 102 GLU A O 1
ATOM 790 N N . ALA A 1 103 ? 5.383 -14.463 -4.971 1.00 96.00 103 ALA A N 1
ATOM 791 C CA . ALA A 1 103 ? 4.080 -14.449 -5.630 1.00 96.00 103 ALA A CA 1
ATOM 792 C C . ALA A 1 103 ? 4.098 -13.911 -7.082 1.00 96.00 103 ALA A C 1
ATOM 794 O O . ALA A 1 103 ? 3.020 -13.702 -7.656 1.00 96.00 103 ALA A O 1
ATOM 795 N N . GLY A 1 104 ? 5.278 -13.674 -7.671 1.00 95.19 104 GLY A N 1
ATOM 796 C CA . GLY A 1 104 ? 5.458 -13.268 -9.071 1.00 95.19 104 GLY A CA 1
ATOM 797 C C . GLY A 1 104 ? 5.547 -11.758 -9.322 1.00 95.19 104 GLY A C 1
ATOM 798 O O . GLY A 1 104 ? 5.334 -11.312 -10.448 1.00 95.19 104 GLY A O 1
ATOM 799 N N . TYR A 1 105 ? 5.821 -10.947 -8.299 1.00 96.19 105 TYR A N 1
ATOM 800 C CA . TYR A 1 105 ? 6.127 -9.527 -8.482 1.00 96.19 105 TYR A CA 1
ATOM 801 C C . TYR A 1 105 ? 7.511 -9.340 -9.121 1.00 96.19 105 TYR A C 1
ATOM 803 O O . TYR A 1 105 ? 8.502 -9.876 -8.631 1.00 96.19 105 TYR A O 1
ATOM 811 N N . VAL A 1 106 ? 7.574 -8.518 -10.173 1.00 94.25 106 VAL A N 1
ATOM 812 C CA . VAL A 1 106 ? 8.818 -8.103 -10.835 1.00 94.25 106 VAL A CA 1
ATOM 813 C C . VAL A 1 106 ? 8.974 -6.587 -10.672 1.00 94.25 106 VAL A C 1
ATOM 815 O O . VAL A 1 106 ? 8.060 -5.856 -11.074 1.00 94.25 106 VAL A O 1
ATOM 818 N N . PRO A 1 107 ? 10.080 -6.099 -10.078 1.00 93.69 107 PRO A N 1
ATOM 819 C CA . PRO A 1 107 ? 10.331 -4.670 -9.946 1.00 93.69 107 PRO A CA 1
ATOM 820 C C . PRO A 1 107 ? 10.492 -3.956 -11.283 1.00 93.69 107 PRO A C 1
ATOM 822 O O . PRO A 1 107 ? 11.167 -4.446 -12.183 1.00 93.69 107 PRO A O 1
ATOM 825 N N . ASP A 1 108 ? 9.911 -2.760 -11.391 1.00 92.44 108 ASP A N 1
ATOM 826 C CA . ASP A 1 108 ? 10.092 -1.892 -12.555 1.00 92.44 108 ASP A CA 1
ATOM 827 C C . ASP A 1 108 ? 10.916 -0.651 -12.186 1.00 92.44 108 ASP A C 1
ATOM 829 O O . ASP A 1 108 ? 10.397 0.360 -11.695 1.00 92.44 108 ASP A O 1
ATOM 833 N N . THR A 1 109 ? 12.228 -0.729 -12.431 1.00 90.56 109 THR A N 1
ATOM 834 C CA . THR A 1 109 ? 13.205 0.312 -12.066 1.00 90.56 109 THR A CA 1
ATOM 835 C C . THR A 1 109 ? 13.022 1.621 -12.835 1.00 90.56 109 THR A C 1
ATOM 837 O O . THR A 1 109 ? 13.545 2.651 -12.407 1.00 90.56 109 THR A O 1
ATOM 840 N N . ARG A 1 110 ? 12.186 1.654 -13.886 1.00 89.50 110 ARG A N 1
ATOM 841 C CA . ARG A 1 110 ? 11.817 2.891 -14.604 1.00 89.50 110 ARG A CA 1
ATOM 842 C C . ARG A 1 110 ? 11.061 3.889 -13.724 1.00 89.50 110 ARG A C 1
ATOM 844 O O . ARG A 1 110 ? 11.012 5.072 -14.052 1.00 89.50 110 ARG A O 1
ATOM 851 N N . PHE A 1 111 ? 10.460 3.423 -12.625 1.00 86.75 111 PHE A N 1
ATOM 852 C CA . PHE A 1 111 ? 9.753 4.265 -11.655 1.00 86.75 111 PHE A CA 1
ATOM 853 C C . PHE A 1 111 ? 10.654 4.832 -10.549 1.00 86.75 111 PHE A C 1
ATOM 855 O O . PHE A 1 111 ? 10.157 5.541 -9.670 1.00 86.75 111 PHE A O 1
ATOM 862 N N . VAL A 1 112 ? 11.960 4.554 -10.586 1.00 85.38 112 VAL A N 1
ATOM 863 C CA . VAL A 1 112 ? 12.953 5.238 -9.752 1.00 85.38 112 VAL A CA 1
ATOM 864 C C . VAL A 1 112 ? 13.347 6.545 -10.438 1.00 85.38 112 VAL A C 1
ATOM 866 O O . VAL A 1 112 ? 13.494 6.599 -11.659 1.00 85.38 112 VAL A O 1
ATOM 869 N N . LEU A 1 113 ? 13.500 7.623 -9.661 1.00 77.62 113 LEU A N 1
ATOM 870 C CA . LEU A 1 113 ? 14.026 8.884 -10.187 1.00 77.62 113 LEU A CA 1
ATOM 871 C C . LEU A 1 113 ? 15.385 8.617 -10.842 1.00 77.62 113 LEU A C 1
ATOM 873 O O . LEU A 1 113 ? 16.239 7.960 -10.254 1.00 77.62 113 LEU A O 1
ATOM 877 N N . ARG A 1 114 ? 15.535 9.083 -12.084 1.00 63.75 114 ARG A N 1
ATOM 878 C CA . ARG A 1 114 ? 16.663 8.763 -12.957 1.00 63.75 114 ARG A CA 1
ATOM 879 C C . ARG A 1 114 ? 17.940 9.406 -12.418 1.00 63.75 114 ARG A C 1
ATOM 881 O O . ARG A 1 114 ? 18.229 10.551 -12.738 1.00 63.75 114 ARG A O 1
ATOM 888 N N . ASP A 1 115 ? 18.648 8.657 -11.589 1.00 63.91 115 ASP A N 1
ATOM 889 C CA . ASP A 1 115 ? 20.046 8.878 -11.247 1.00 63.91 115 ASP A CA 1
ATOM 890 C C . ASP A 1 115 ? 20.849 7.814 -12.005 1.00 63.91 115 ASP A C 1
ATOM 892 O O . ASP A 1 115 ? 20.662 6.604 -11.828 1.00 63.91 115 ASP A O 1
ATOM 896 N N . ASP A 1 116 ? 21.638 8.284 -12.962 1.00 63.06 116 ASP A N 1
ATOM 897 C CA . ASP A 1 116 ? 22.457 7.505 -13.884 1.00 63.06 116 ASP A CA 1
ATOM 898 C C . ASP A 1 116 ? 23.682 6.874 -13.209 1.00 63.06 116 ASP A C 1
ATOM 900 O O . ASP A 1 116 ? 24.325 6.014 -13.808 1.00 63.06 116 ASP A O 1
ATOM 904 N N . ASN A 1 117 ? 23.951 7.213 -11.944 1.00 73.25 117 ASN A N 1
ATOM 905 C CA . ASN A 1 117 ? 25.085 6.706 -11.176 1.00 73.25 117 ASN A CA 1
ATOM 906 C C . ASN A 1 117 ? 24.710 5.629 -10.133 1.00 73.25 117 ASN A C 1
ATOM 908 O O . ASN A 1 117 ? 25.484 5.336 -9.221 1.00 73.25 117 ASN A O 1
ATOM 912 N N . ILE A 1 118 ? 23.508 5.048 -10.225 1.00 80.88 118 ILE A N 1
ATOM 913 C CA . ILE A 1 118 ? 23.013 4.037 -9.279 1.00 80.88 118 ILE A CA 1
ATOM 914 C C . ILE A 1 118 ? 22.887 2.671 -9.964 1.00 80.88 118 ILE A C 1
ATOM 916 O O . ILE A 1 118 ? 22.289 2.555 -11.036 1.00 80.88 118 ILE A O 1
ATOM 920 N N . ASP A 1 119 ? 23.406 1.628 -9.310 1.00 86.50 119 ASP A N 1
ATOM 921 C CA . ASP A 1 119 ? 23.276 0.240 -9.761 1.00 86.50 119 ASP A CA 1
ATOM 922 C C . ASP A 1 119 ? 21.804 -0.242 -9.761 1.00 86.50 119 ASP A C 1
ATOM 924 O O . ASP A 1 119 ? 20.971 0.233 -8.984 1.00 86.50 119 ASP A O 1
ATOM 928 N N . GLU A 1 120 ? 21.449 -1.194 -10.631 1.00 85.19 120 GLU A N 1
ATOM 929 C CA . GLU A 1 120 ? 20.058 -1.673 -10.734 1.00 85.19 120 GLU A CA 1
ATOM 930 C C . GLU A 1 120 ? 19.543 -2.291 -9.423 1.00 85.19 120 GLU A C 1
ATOM 932 O O . GLU A 1 120 ? 18.401 -2.050 -9.032 1.00 85.19 120 GLU A O 1
ATOM 937 N N . ALA A 1 121 ? 20.390 -2.992 -8.665 1.00 86.25 121 ALA A N 1
ATOM 938 C CA . ALA A 1 121 ? 19.993 -3.573 -7.384 1.00 86.25 121 ALA A CA 1
ATOM 939 C C . ALA A 1 121 ? 19.678 -2.489 -6.330 1.00 86.25 121 ALA A C 1
ATOM 941 O O . ALA A 1 121 ? 18.829 -2.672 -5.456 1.00 86.25 121 ALA A O 1
ATOM 942 N N . ALA A 1 122 ? 20.339 -1.337 -6.387 1.00 87.62 122 ALA A N 1
ATOM 943 C CA . ALA A 1 122 ? 20.078 -0.175 -5.555 1.00 87.62 122 ALA A CA 1
ATOM 944 C C . ALA A 1 122 ? 18.775 0.516 -5.968 1.00 87.62 122 ALA A C 1
ATOM 946 O O . ALA A 1 122 ? 18.020 0.942 -5.089 1.00 87.62 122 ALA A O 1
ATOM 947 N N . LYS A 1 123 ? 18.456 0.552 -7.268 1.00 87.94 123 LYS A N 1
ATOM 948 C CA . LYS A 1 123 ? 17.149 1.015 -7.760 1.00 87.94 123 LYS A CA 1
ATOM 949 C C . LYS A 1 123 ? 16.018 0.122 -7.252 1.00 87.94 123 LYS A C 1
ATOM 951 O O . LYS A 1 123 ? 15.049 0.634 -6.692 1.00 87.94 123 LYS A O 1
ATOM 956 N N . GLU A 1 124 ? 16.164 -1.197 -7.332 1.00 89.75 124 GLU A N 1
ATOM 957 C CA . GLU A 1 124 ? 15.186 -2.145 -6.778 1.00 89.75 124 GLU A CA 1
ATOM 958 C C . GLU A 1 124 ? 14.997 -1.968 -5.264 1.00 89.75 124 GLU A C 1
ATOM 960 O O . GLU A 1 124 ? 13.866 -1.882 -4.769 1.00 89.75 124 GLU A O 1
ATOM 965 N N . ARG A 1 125 ? 16.101 -1.823 -4.516 1.00 89.75 125 ARG A N 1
ATOM 966 C CA . ARG A 1 125 ? 16.047 -1.518 -3.076 1.00 89.75 125 ARG A CA 1
ATOM 967 C C . ARG A 1 125 ? 15.320 -0.202 -2.799 1.00 89.75 125 ARG A C 1
ATOM 969 O O . ARG A 1 125 ? 14.601 -0.116 -1.807 1.00 89.75 125 ARG A O 1
ATOM 976 N N . SER A 1 126 ? 15.476 0.807 -3.653 1.00 91.06 126 SER A N 1
ATOM 977 C CA . SER A 1 126 ? 14.767 2.084 -3.525 1.00 91.06 126 SER A CA 1
ATOM 978 C C . SER A 1 126 ? 13.250 1.910 -3.673 1.00 91.06 126 SER A C 1
ATOM 980 O O . SER A 1 126 ? 12.495 2.360 -2.804 1.00 91.06 126 SER A O 1
ATOM 982 N N . LEU A 1 127 ? 12.798 1.157 -4.687 1.00 92.56 127 LEU A N 1
ATOM 983 C CA . LEU A 1 127 ? 11.375 0.846 -4.898 1.00 92.56 127 LEU A CA 1
ATOM 984 C C . LEU A 1 127 ? 10.747 0.176 -3.673 1.00 92.56 127 LEU A C 1
ATOM 986 O O . LEU A 1 127 ? 9.624 0.502 -3.285 1.00 92.56 127 LEU A O 1
ATOM 990 N N . MET A 1 128 ? 11.478 -0.739 -3.026 1.00 93.44 128 MET A N 1
ATOM 991 C CA . MET A 1 128 ? 11.031 -1.428 -1.811 1.00 93.44 128 MET A CA 1
ATOM 992 C C . MET A 1 128 ? 10.649 -0.469 -0.676 1.00 93.44 128 MET A C 1
ATOM 994 O O . MET A 1 128 ? 9.718 -0.758 0.077 1.00 93.44 128 MET A O 1
ATOM 998 N N . TYR A 1 129 ? 11.306 0.687 -0.588 1.00 93.94 129 TYR A N 1
ATOM 999 C CA . TYR A 1 129 ? 11.083 1.675 0.466 1.00 93.94 129 TYR A CA 1
ATOM 1000 C C . TYR A 1 129 ? 10.289 2.903 0.012 1.00 93.94 129 TYR A C 1
ATOM 1002 O O . TYR A 1 129 ? 10.249 3.910 0.723 1.00 93.94 129 TYR A O 1
ATOM 1010 N N . HIS A 1 130 ? 9.598 2.824 -1.128 1.00 94.56 130 HIS A N 1
ATOM 1011 C CA . HIS A 1 130 ? 8.615 3.836 -1.499 1.00 94.56 130 HIS A CA 1
ATOM 1012 C C . HIS A 1 130 ? 7.574 4.042 -0.389 1.00 94.56 130 HIS A C 1
ATOM 1014 O O . HIS A 1 130 ? 7.163 3.110 0.314 1.00 94.56 130 HIS A O 1
ATOM 1020 N N . SER A 1 131 ? 7.113 5.289 -0.254 1.00 94.19 131 SER A N 1
ATOM 1021 C CA . SER A 1 131 ? 6.213 5.714 0.825 1.00 94.19 131 SER A CA 1
ATOM 1022 C C . SER A 1 131 ? 4.934 4.875 0.916 1.00 94.19 131 SER A C 1
ATOM 1024 O O . SER A 1 131 ? 4.452 4.604 2.012 1.00 94.19 131 SER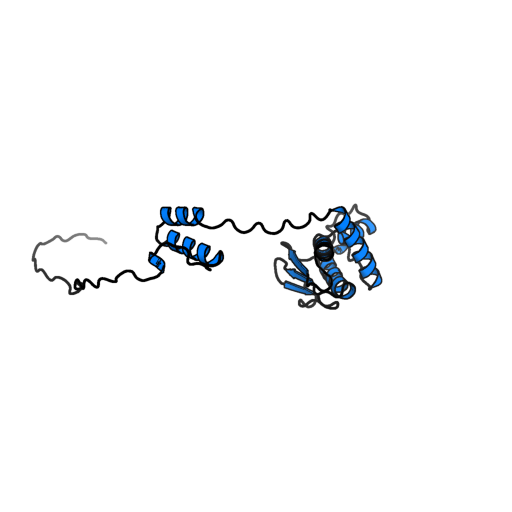 A O 1
ATOM 1026 N N . GLU A 1 132 ? 4.410 4.416 -0.222 1.00 94.44 132 GLU A N 1
ATOM 1027 C CA . GLU A 1 132 ? 3.221 3.573 -0.329 1.00 94.44 132 GLU A CA 1
ATOM 1028 C C . GLU A 1 132 ? 3.434 2.217 0.332 1.00 94.44 132 GLU A C 1
ATOM 1030 O O . GLU A 1 132 ? 2.583 1.765 1.094 1.00 94.44 132 GLU A O 1
ATOM 1035 N N . ARG A 1 133 ? 4.587 1.587 0.090 1.00 95.62 133 ARG A N 1
ATOM 1036 C CA . ARG A 1 133 ? 4.913 0.270 0.648 1.00 95.62 133 ARG A CA 1
ATOM 1037 C C . ARG A 1 133 ? 5.143 0.356 2.145 1.00 95.62 133 ARG A C 1
ATOM 1039 O O . ARG A 1 133 ? 4.607 -0.454 2.896 1.00 95.62 133 ARG A O 1
ATOM 1046 N N . LEU A 1 134 ? 5.861 1.389 2.588 1.00 96.06 134 LEU A N 1
ATOM 1047 C CA . LEU A 1 134 ? 6.042 1.668 4.011 1.00 96.06 134 LEU A CA 1
ATOM 1048 C C . LEU A 1 134 ? 4.706 1.966 4.700 1.00 96.06 134 LEU A C 1
ATOM 1050 O O . LEU A 1 134 ? 4.495 1.526 5.828 1.00 96.06 134 LEU A O 1
ATOM 1054 N N . ALA A 1 135 ? 3.783 2.662 4.033 1.00 95.25 135 ALA A N 1
ATOM 1055 C CA . ALA A 1 135 ? 2.451 2.919 4.568 1.00 95.25 135 ALA A CA 1
ATOM 1056 C C . ALA A 1 135 ? 1.630 1.628 4.708 1.00 95.25 135 ALA A C 1
ATOM 1058 O O . ALA A 1 135 ? 0.994 1.438 5.746 1.00 95.25 135 ALA A O 1
ATOM 1059 N N . VAL A 1 136 ? 1.688 0.716 3.728 1.00 96.25 136 VAL A N 1
ATOM 1060 C CA . VAL A 1 136 ? 1.074 -0.622 3.835 1.00 96.25 136 VAL A CA 1
ATOM 1061 C C . VAL A 1 136 ? 1.690 -1.404 4.993 1.00 96.25 136 VAL A C 1
ATOM 1063 O O . VAL A 1 136 ? 0.954 -1.898 5.845 1.00 96.25 136 VAL A O 1
ATOM 1066 N N . ALA A 1 137 ? 3.020 -1.462 5.080 1.00 96.38 137 ALA A N 1
ATOM 1067 C CA . ALA A 1 137 ? 3.732 -2.145 6.158 1.00 96.38 137 ALA A CA 1
ATOM 1068 C C . ALA A 1 137 ? 3.328 -1.605 7.541 1.00 96.38 137 ALA A C 1
ATOM 1070 O O . ALA A 1 137 ? 2.941 -2.367 8.427 1.00 96.38 137 ALA A O 1
ATOM 1071 N N . CYS A 1 138 ? 3.313 -0.278 7.701 1.00 94.44 138 CYS A N 1
ATOM 1072 C CA . CYS A 1 138 ? 2.828 0.375 8.915 1.00 94.44 138 CYS A CA 1
ATOM 1073 C C . CYS A 1 138 ? 1.360 0.042 9.212 1.00 94.44 138 CYS A C 1
ATOM 1075 O O . CYS A 1 138 ? 0.993 -0.164 10.368 1.00 94.44 138 CYS A O 1
ATOM 1077 N N . GLY A 1 139 ? 0.510 0.010 8.184 1.00 94.31 139 GLY A N 1
ATOM 1078 C CA . GLY A 1 139 ? -0.901 -0.336 8.310 1.00 94.31 139 GLY A CA 1
ATOM 1079 C C . GLY A 1 139 ? -1.099 -1.761 8.818 1.00 94.31 139 GLY A C 1
ATOM 1080 O O . GLY A 1 139 ? -1.890 -1.976 9.734 1.00 94.31 139 GLY A O 1
ATOM 1081 N N . LEU A 1 140 ? -0.341 -2.722 8.288 1.00 95.12 140 LEU A N 1
ATOM 1082 C CA . LEU A 1 140 ? -0.410 -4.127 8.695 1.00 95.12 140 LEU A CA 1
ATOM 1083 C C . LEU A 1 140 ? 0.059 -4.349 10.133 1.00 95.12 140 LEU A C 1
ATOM 1085 O O . LEU A 1 140 ? -0.576 -5.111 10.853 1.00 95.12 140 LEU A O 1
ATOM 1089 N N . LEU A 1 141 ? 1.132 -3.678 10.558 1.00 93.81 141 LEU A N 1
ATOM 1090 C CA . LEU A 1 141 ? 1.630 -3.772 11.935 1.00 93.81 141 LEU A CA 1
ATOM 1091 C C . LEU A 1 141 ? 0.683 -3.112 12.947 1.00 93.81 141 LEU A C 1
ATOM 1093 O O . LEU A 1 141 ? 0.593 -3.534 14.096 1.00 93.81 141 LEU A O 1
ATOM 1097 N N . GLY A 1 142 ? -0.006 -2.049 12.530 1.00 91.38 142 GLY A N 1
ATOM 1098 C CA . GLY A 1 142 ? -0.864 -1.252 13.404 1.00 91.38 142 GLY A CA 1
ATOM 1099 C C . GLY A 1 142 ? -2.316 -1.718 13.477 1.00 91.38 142 GLY A C 1
ATOM 1100 O O . GLY A 1 142 ? -3.079 -1.135 14.246 1.00 91.38 142 GLY A O 1
ATOM 1101 N N . THR A 1 143 ? -2.721 -2.708 12.675 1.00 92.69 143 THR A N 1
ATOM 1102 C CA . THR A 1 143 ? -4.121 -3.147 12.585 1.00 92.69 143 THR A CA 1
ATOM 1103 C C . THR A 1 143 ? -4.259 -4.670 12.657 1.00 92.69 143 THR A C 1
ATOM 1105 O O . THR A 1 143 ? -3.446 -5.392 12.068 1.00 92.69 143 THR A O 1
ATOM 1108 N N . PRO A 1 144 ? -5.315 -5.185 13.315 1.00 92.81 144 PRO A N 1
ATOM 1109 C CA . PRO A 1 144 ? -5.575 -6.619 13.376 1.00 92.81 144 PRO A CA 1
ATOM 1110 C C . PRO A 1 144 ? -5.705 -7.271 11.987 1.00 92.81 144 PRO A C 1
ATOM 1112 O O . PRO A 1 144 ? -6.149 -6.605 11.042 1.00 92.81 144 PRO A O 1
ATOM 1115 N N . PRO 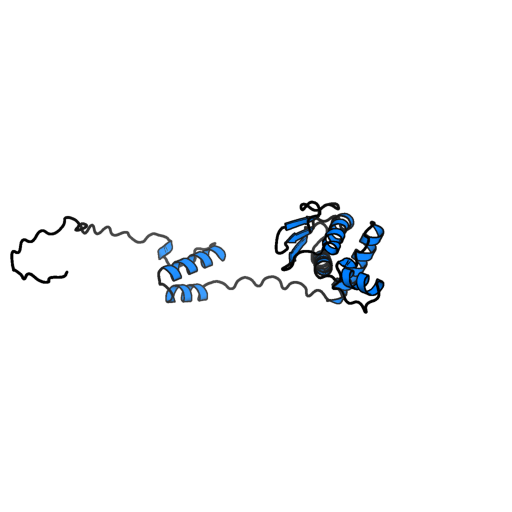A 1 145 ? -5.375 -8.571 11.852 1.00 92.50 145 PRO A N 1
ATOM 1116 C CA . PRO A 1 145 ? -5.685 -9.380 10.668 1.00 92.50 145 PRO A CA 1
ATOM 1117 C C . PRO A 1 145 ? -7.111 -9.169 10.144 1.00 92.50 145 PRO A C 1
ATOM 1119 O O . PRO A 1 145 ? -8.040 -8.979 10.921 1.00 92.50 145 PRO A O 1
ATOM 1122 N N . GLY A 1 146 ? -7.274 -9.143 8.818 1.00 92.19 146 GLY A N 1
ATOM 1123 C CA . GLY A 1 146 ? -8.569 -8.930 8.156 1.00 92.19 146 GLY A CA 1
ATOM 1124 C C . GLY A 1 146 ? -9.054 -7.475 8.093 1.00 92.19 146 GLY A C 1
ATOM 1125 O O . GLY A 1 146 ? -9.956 -7.175 7.316 1.00 92.19 146 GLY A O 1
ATOM 1126 N N . THR A 1 147 ? -8.443 -6.545 8.834 1.00 95.19 147 THR A N 1
ATOM 1127 C CA . THR A 1 147 ? -8.837 -5.125 8.786 1.00 95.19 147 THR A CA 1
ATOM 1128 C C . THR A 1 147 ? -8.465 -4.489 7.444 1.00 95.19 147 THR A C 1
ATOM 1130 O O . THR A 1 147 ? -7.292 -4.513 7.059 1.00 95.19 147 THR A O 1
ATOM 1133 N N . THR A 1 148 ? -9.432 -3.853 6.771 1.00 96.75 148 THR A N 1
ATOM 1134 C CA . THR A 1 148 ? -9.189 -3.041 5.566 1.00 96.75 148 THR A CA 1
ATOM 1135 C C . THR A 1 148 ? -8.212 -1.906 5.865 1.00 96.75 148 THR A C 1
ATOM 1137 O O . THR A 1 148 ? -8.434 -1.094 6.769 1.00 96.75 148 THR A O 1
ATOM 1140 N N . LEU A 1 149 ? -7.145 -1.809 5.072 1.00 97.12 149 LEU A N 1
ATOM 1141 C CA . LEU A 1 149 ? -6.166 -0.733 5.191 1.00 97.12 149 LEU A CA 1
ATOM 1142 C C . LEU A 1 149 ? -6.599 0.472 4.365 1.00 97.12 149 LEU A C 1
ATOM 1144 O O . LEU A 1 149 ? -6.971 0.332 3.206 1.00 97.12 149 LEU A O 1
ATOM 1148 N N . ARG A 1 150 ? -6.510 1.670 4.947 1.00 96.19 150 ARG A N 1
ATOM 1149 C CA . ARG A 1 150 ? -6.786 2.934 4.254 1.00 96.19 150 ARG A CA 1
ATOM 1150 C C . ARG A 1 150 ? -5.545 3.813 4.290 1.00 96.19 150 ARG A C 1
ATOM 1152 O O . ARG A 1 150 ? -5.108 4.217 5.364 1.00 96.19 150 ARG A O 1
ATOM 1159 N N . ILE A 1 151 ? -4.981 4.091 3.122 1.00 95.25 151 ILE A N 1
ATOM 1160 C CA . ILE A 1 151 ? -3.749 4.863 2.955 1.00 95.25 151 ILE A CA 1
ATOM 1161 C C . ILE A 1 151 ? -4.080 6.138 2.194 1.00 95.25 151 ILE A C 1
ATOM 1163 O O . ILE A 1 151 ? -4.635 6.098 1.099 1.00 95.25 151 ILE A O 1
ATOM 1167 N N . MET A 1 152 ? -3.718 7.275 2.780 1.00 94.06 152 MET A N 1
ATOM 1168 C CA . MET A 1 152 ? -3.900 8.589 2.173 1.00 94.06 152 MET A CA 1
ATOM 1169 C C . MET A 1 152 ? -2.550 9.078 1.667 1.00 94.06 152 MET A C 1
ATOM 1171 O O . MET A 1 152 ? -1.619 9.248 2.454 1.00 94.06 152 MET A O 1
ATOM 1175 N N . LYS A 1 153 ? -2.443 9.309 0.360 1.00 88.00 153 LYS A N 1
ATOM 1176 C CA . LYS A 1 153 ? -1.250 9.845 -0.284 1.00 88.00 153 LYS A CA 1
ATOM 1177 C C . LYS A 1 153 ? -1.564 11.185 -0.956 1.00 88.00 153 LYS A C 1
ATOM 1179 O O . LYS A 1 153 ? -2.651 11.404 -1.490 1.00 88.00 153 LYS A O 1
ATOM 1184 N N . ASN A 1 154 ? -0.591 12.094 -0.910 1.00 88.62 154 ASN A N 1
ATOM 1185 C CA . ASN A 1 154 ? -0.696 13.425 -1.522 1.00 88.62 154 ASN A CA 1
ATOM 1186 C C . ASN A 1 154 ? -0.205 13.460 -2.980 1.00 88.62 154 ASN A C 1
ATOM 1188 O O . ASN A 1 154 ? -0.525 14.391 -3.712 1.00 88.62 154 ASN A O 1
ATOM 1192 N N . LEU A 1 155 ? 0.557 12.453 -3.409 1.00 90.75 155 LEU A N 1
ATOM 1193 C CA . LEU A 1 155 ? 1.066 12.296 -4.773 1.00 90.75 155 LEU A CA 1
ATOM 1194 C C . LEU A 1 155 ? 0.398 11.095 -5.452 1.00 90.75 155 LEU A C 1
ATOM 1196 O O . LEU A 1 155 ? -0.029 10.167 -4.765 1.00 90.75 155 LEU A O 1
ATOM 1200 N N . ARG A 1 156 ? 0.351 11.105 -6.789 1.00 92.31 156 ARG A N 1
ATOM 1201 C CA . ARG A 1 156 ? -0.094 9.956 -7.594 1.00 92.31 156 ARG A CA 1
ATOM 1202 C C . ARG A 1 156 ? 0.740 8.723 -7.246 1.00 92.31 156 ARG A C 1
ATOM 1204 O O . ARG A 1 156 ? 1.944 8.845 -6.996 1.00 92.31 156 ARG A O 1
ATOM 1211 N N . ILE A 1 157 ? 0.097 7.562 -7.193 1.00 94.12 157 ILE A N 1
ATOM 1212 C CA . ILE A 1 157 ? 0.798 6.300 -6.955 1.00 94.12 157 ILE A CA 1
ATOM 1213 C C . ILE A 1 157 ? 1.710 5.974 -8.146 1.00 94.12 157 ILE A C 1
ATOM 1215 O O . ILE A 1 157 ? 1.349 6.191 -9.302 1.00 94.12 157 ILE A O 1
ATOM 1219 N N . CYS A 1 158 ? 2.923 5.493 -7.873 1.00 93.88 158 CYS A N 1
ATOM 1220 C CA . CYS A 1 158 ? 3.821 5.051 -8.939 1.00 93.88 158 CYS A CA 1
ATOM 1221 C C . CYS A 1 158 ? 3.321 3.730 -9.560 1.00 93.88 158 CYS A C 1
ATOM 1223 O O . CYS A 1 158 ? 2.691 2.939 -8.859 1.00 93.88 158 CYS A O 1
ATOM 1225 N N . GLY A 1 159 ? 3.594 3.456 -10.841 1.00 94.75 159 GLY A N 1
ATOM 1226 C CA . GLY A 1 159 ? 3.091 2.235 -11.496 1.00 94.75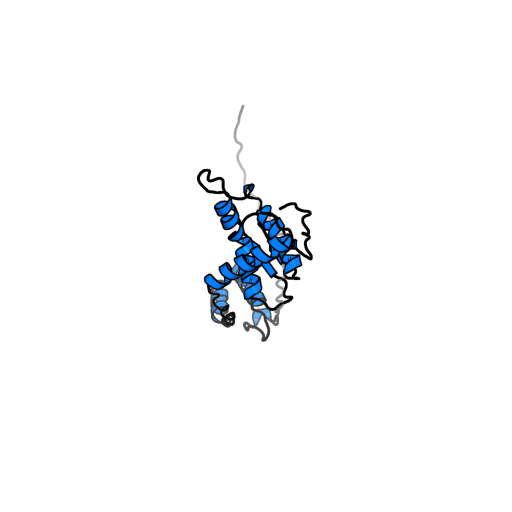 159 GLY A CA 1
ATOM 1227 C C . GLY A 1 159 ? 3.633 0.948 -10.865 1.00 94.75 159 GLY A C 1
ATOM 1228 O O . GLY A 1 159 ? 2.879 0.008 -10.615 1.00 94.75 159 GLY A O 1
ATOM 1229 N N . ASP A 1 160 ? 4.908 0.944 -10.479 1.00 95.81 160 ASP A N 1
ATOM 1230 C CA . ASP A 1 160 ? 5.511 -0.156 -9.721 1.00 95.81 160 ASP A CA 1
ATOM 1231 C C . ASP A 1 160 ? 4.847 -0.355 -8.340 1.00 95.81 160 ASP A C 1
ATOM 1233 O O . ASP A 1 160 ? 4.507 -1.471 -7.945 1.00 95.81 160 ASP A O 1
ATOM 1237 N N . CYS A 1 161 ? 4.574 0.740 -7.627 1.00 96.31 161 CYS A N 1
ATOM 1238 C CA . CYS A 1 161 ? 3.884 0.745 -6.339 1.00 96.31 161 CYS A CA 1
ATOM 1239 C C . CYS A 1 161 ? 2.468 0.189 -6.486 1.00 96.31 161 CYS A C 1
ATOM 1241 O O . CYS A 1 161 ? 2.019 -0.602 -5.662 1.00 96.31 161 CYS A O 1
ATOM 1243 N N . HIS A 1 162 ? 1.771 0.600 -7.542 1.00 96.81 162 HIS A N 1
ATOM 1244 C CA . HIS A 1 162 ? 0.436 0.135 -7.872 1.00 96.81 162 HIS A CA 1
ATOM 1245 C C . HIS A 1 162 ? 0.425 -1.385 -8.093 1.00 96.81 162 HIS A C 1
ATOM 1247 O O . HIS A 1 162 ? -0.383 -2.093 -7.488 1.00 96.81 162 HIS A O 1
ATOM 1253 N N . ASN A 1 163 ? 1.370 -1.906 -8.882 1.00 97.00 163 ASN A N 1
ATOM 1254 C CA . ASN A 1 163 ? 1.495 -3.343 -9.118 1.00 97.00 163 ASN A CA 1
ATOM 1255 C C . ASN A 1 163 ? 1.883 -4.122 -7.848 1.00 97.00 163 ASN A C 1
ATOM 1257 O O . ASN A 1 163 ? 1.317 -5.174 -7.554 1.00 97.00 163 ASN A O 1
ATOM 1261 N N . ALA A 1 164 ? 2.796 -3.585 -7.040 1.00 97.44 164 ALA A N 1
ATOM 1262 C CA . ALA A 1 164 ? 3.184 -4.216 -5.787 1.00 97.44 164 ALA A CA 1
ATOM 1263 C C . ALA A 1 164 ? 2.021 -4.277 -4.791 1.00 97.44 164 ALA A C 1
ATOM 1265 O O . ALA A 1 164 ? 1.747 -5.344 -4.251 1.00 97.44 164 ALA A O 1
ATOM 1266 N N . VAL A 1 165 ? 1.287 -3.177 -4.577 1.00 97.38 165 VAL A N 1
ATOM 1267 C CA . VAL A 1 165 ? 0.142 -3.145 -3.645 1.00 97.38 165 VAL A CA 1
ATOM 1268 C C . VAL A 1 165 ? -0.975 -4.081 -4.106 1.00 97.38 165 VAL A C 1
ATOM 1270 O O . VAL A 1 165 ? -1.592 -4.760 -3.281 1.00 97.38 165 VAL A O 1
ATOM 1273 N N . LYS A 1 166 ? -1.192 -4.188 -5.421 1.00 97.12 166 LYS A N 1
ATOM 1274 C CA . LYS A 1 166 ? -2.090 -5.181 -6.013 1.00 97.12 166 LYS A CA 1
ATOM 1275 C C . LYS A 1 166 ? -1.723 -6.590 -5.539 1.00 97.12 166 LYS A C 1
ATOM 1277 O O . LYS A 1 166 ? -2.565 -7.257 -4.937 1.00 97.12 166 LYS A O 1
ATOM 1282 N N . ILE A 1 167 ? -0.477 -7.024 -5.720 1.00 97.62 167 ILE A N 1
ATOM 1283 C CA . ILE A 1 167 ? -0.029 -8.364 -5.303 1.00 97.62 167 ILE A CA 1
ATOM 1284 C C . ILE A 1 167 ? -0.039 -8.500 -3.772 1.00 97.62 167 ILE A C 1
ATOM 1286 O O . ILE A 1 167 ? -0.504 -9.517 -3.258 1.00 97.62 167 ILE A O 1
ATOM 1290 N N . MET A 1 168 ? 0.358 -7.457 -3.033 1.00 97.69 168 MET A N 1
ATOM 1291 C CA . MET A 1 168 ? 0.280 -7.429 -1.567 1.00 97.69 168 MET A CA 1
ATOM 1292 C C . MET A 1 168 ? -1.144 -7.709 -1.079 1.00 97.69 168 MET A C 1
ATOM 1294 O O . MET A 1 168 ? -1.302 -8.507 -0.163 1.00 97.69 168 MET A O 1
ATOM 1298 N N . SER A 1 169 ? -2.180 -7.125 -1.699 1.00 97.38 169 SER A N 1
ATOM 1299 C CA . SER A 1 169 ? -3.583 -7.360 -1.309 1.00 97.38 169 SER A CA 1
ATOM 1300 C C . SER A 1 169 ? -3.983 -8.839 -1.378 1.00 97.38 169 SER A C 1
ATOM 1302 O O . SER A 1 169 ? -4.753 -9.315 -0.543 1.00 97.38 169 SER A O 1
ATOM 1304 N N . ARG A 1 170 ? -3.420 -9.583 -2.342 1.00 97.12 170 ARG A N 1
ATOM 1305 C CA . ARG A 1 170 ? -3.609 -11.030 -2.488 1.00 97.12 170 ARG A CA 1
ATOM 1306 C C . ARG A 1 170 ? -2.840 -11.797 -1.417 1.00 97.12 170 ARG A C 1
ATOM 1308 O O . ARG A 1 170 ? -3.433 -12.625 -0.740 1.00 97.12 170 ARG A O 1
ATOM 1315 N N . VAL A 1 171 ? -1.552 -11.491 -1.244 1.00 96.75 171 VAL A N 1
ATOM 1316 C CA . VAL A 1 171 ? -0.654 -12.182 -0.299 1.00 96.75 171 VAL A CA 1
ATOM 1317 C C . VAL A 1 171 ? -1.109 -12.005 1.149 1.00 96.75 171 VAL A C 1
ATOM 1319 O O . VAL A 1 171 ? -1.143 -12.964 1.911 1.00 96.75 171 VAL A O 1
ATOM 1322 N N . VAL A 1 172 ? -1.492 -10.788 1.541 1.00 95.94 172 VAL A N 1
ATOM 1323 C CA . VAL A 1 172 ? -1.931 -10.504 2.917 1.00 95.94 172 VAL A CA 1
ATOM 1324 C C . VAL A 1 172 ? -3.399 -10.850 3.163 1.00 95.94 172 VAL A C 1
ATOM 1326 O O . VAL A 1 172 ? -3.845 -10.796 4.309 1.00 95.94 172 VAL A O 1
ATOM 1329 N N . GLY A 1 173 ? -4.161 -11.150 2.105 1.00 95.75 173 GLY A N 1
ATOM 1330 C CA . GLY A 1 173 ? -5.592 -11.442 2.186 1.00 95.75 173 GLY A CA 1
ATOM 1331 C C . GLY A 1 173 ? -6.427 -10.281 2.734 1.00 95.75 173 GLY A C 1
ATOM 1332 O O . GLY A 1 173 ? -7.411 -10.513 3.433 1.00 95.75 173 GLY A O 1
ATOM 1333 N N . ARG A 1 174 ? -6.034 -9.025 2.470 1.00 96.75 174 ARG A N 1
ATOM 1334 C CA . ARG A 1 174 ? -6.754 -7.828 2.942 1.00 96.75 174 ARG A CA 1
ATOM 1335 C C . ARG A 1 174 ? -7.079 -6.887 1.793 1.00 96.75 174 ARG A C 1
ATOM 1337 O O . ARG A 1 174 ? -6.292 -6.734 0.861 1.00 96.75 174 ARG A O 1
ATOM 1344 N N . GLU A 1 175 ? -8.208 -6.195 1.911 1.00 97.81 175 GLU A N 1
ATOM 1345 C CA . GLU A 1 175 ? -8.487 -5.037 1.066 1.00 97.81 175 GLU A CA 1
ATOM 1346 C C . GLU A 1 175 ? -7.576 -3.870 1.473 1.00 97.81 175 GLU A C 1
ATOM 1348 O O . GLU A 1 175 ? -7.449 -3.533 2.657 1.00 97.81 175 GLU A O 1
ATOM 1353 N N . ILE A 1 176 ? -6.945 -3.248 0.481 1.00 98.12 176 ILE A N 1
ATOM 1354 C CA . ILE A 1 176 ? -6.127 -2.051 0.659 1.00 98.12 176 ILE A CA 1
ATOM 1355 C C . ILE A 1 176 ? -6.745 -0.954 -0.198 1.00 98.12 176 ILE A C 1
ATOM 1357 O O . ILE A 1 176 ? -6.862 -1.095 -1.409 1.00 98.12 176 ILE A O 1
ATOM 1361 N N . ILE A 1 177 ? -7.137 0.147 0.429 1.00 97.62 177 ILE A N 1
ATOM 1362 C CA . ILE A 1 177 ? -7.681 1.320 -0.246 1.00 97.62 177 ILE A CA 1
ATOM 1363 C C . ILE A 1 177 ? -6.619 2.409 -0.196 1.00 97.62 177 ILE A C 1
ATOM 1365 O O . ILE A 1 177 ? -6.257 2.883 0.884 1.00 97.62 177 ILE A O 1
ATOM 1369 N N . VAL A 1 178 ? -6.126 2.819 -1.361 1.00 97.12 178 VAL A N 1
ATOM 1370 C CA . VAL A 1 178 ? -5.172 3.923 -1.483 1.00 97.12 178 VAL A CA 1
ATOM 1371 C C . VAL A 1 178 ? -5.867 5.094 -2.152 1.00 97.12 178 VAL A C 1
ATOM 1373 O O . VAL A 1 178 ? -6.290 5.007 -3.301 1.00 97.12 178 VAL A O 1
ATOM 1376 N N . ARG A 1 179 ? -5.972 6.211 -1.440 1.00 95.38 179 ARG A N 1
ATOM 1377 C CA . ARG A 1 179 ? -6.385 7.485 -2.022 1.00 95.38 179 ARG A CA 1
ATOM 1378 C C . ARG A 1 179 ? -5.140 8.239 -2.444 1.00 95.38 179 ARG A C 1
ATOM 1380 O O . ARG A 1 179 ? -4.334 8.591 -1.584 1.00 95.38 179 ARG A O 1
ATOM 1387 N N . ASP A 1 180 ? -5.015 8.535 -3.728 1.00 94.19 180 ASP A N 1
ATOM 1388 C CA . ASP A 1 180 ? -4.022 9.481 -4.228 1.00 94.19 180 ASP A CA 1
ATOM 1389 C C . ASP A 1 180 ? -4.670 10.838 -4.561 1.00 94.19 180 ASP A C 1
ATOM 1391 O O . ASP A 1 180 ? -5.822 11.109 -4.214 1.00 94.19 180 ASP A O 1
ATOM 1395 N N . ASN A 1 181 ? -3.935 11.743 -5.204 1.00 90.38 181 ASN A N 1
ATOM 1396 C CA . ASN A 1 181 ? -4.454 13.070 -5.542 1.00 90.38 181 ASN A CA 1
ATOM 1397 C C . ASN A 1 181 ? -5.459 13.093 -6.710 1.00 90.38 181 ASN A C 1
ATOM 1399 O O . ASN A 1 181 ? -6.009 14.158 -6.992 1.00 90.38 181 ASN A O 1
ATOM 1403 N N . LYS A 1 182 ? -5.699 11.968 -7.392 1.00 88.50 182 LYS A N 1
ATOM 1404 C CA . LYS A 1 182 ? -6.625 11.864 -8.526 1.00 88.50 182 LYS A CA 1
ATOM 1405 C C . LYS A 1 182 ? -7.833 10.989 -8.221 1.00 88.50 182 LYS A C 1
ATOM 1407 O O . LYS A 1 182 ? -8.925 11.330 -8.666 1.00 88.50 182 LYS A O 1
ATOM 1412 N N . ARG A 1 183 ? -7.656 9.864 -7.526 1.00 92.19 183 ARG A N 1
ATOM 1413 C CA . ARG A 1 183 ? -8.696 8.842 -7.359 1.00 92.19 183 ARG A CA 1
ATOM 1414 C C . ARG A 1 183 ? -8.471 7.947 -6.140 1.00 92.19 183 ARG A C 1
ATOM 1416 O O . ARG A 1 183 ? -7.481 8.050 -5.416 1.00 92.19 183 ARG A O 1
ATOM 1423 N N . PHE A 1 184 ? -9.426 7.048 -5.939 1.00 95.12 184 PHE A N 1
ATOM 1424 C CA . PHE A 1 184 ? -9.309 5.927 -5.020 1.00 95.12 184 PHE A CA 1
ATOM 1425 C C . PHE A 1 184 ? -8.962 4.659 -5.797 1.00 95.12 184 PHE A C 1
ATOM 1427 O O . PHE A 1 184 ? -9.603 4.327 -6.794 1.00 95.12 184 PHE A O 1
ATOM 1434 N N . HIS A 1 185 ? -7.952 3.954 -5.308 1.00 97.00 185 HIS A N 1
ATOM 1435 C CA . HIS A 1 185 ? -7.540 2.640 -5.771 1.00 97.00 185 HIS A CA 1
ATOM 1436 C C . HIS A 1 185 ? -7.999 1.618 -4.737 1.00 97.00 185 HIS A C 1
ATOM 1438 O O . HIS A 1 185 ? -7.568 1.678 -3.584 1.00 97.00 185 HIS A O 1
ATOM 1444 N N . HIS A 1 186 ? -8.887 0.710 -5.130 1.00 97.69 186 HIS A N 1
ATOM 1445 C CA . HIS A 1 186 ? -9.327 -0.397 -4.285 1.00 97.69 186 HIS A CA 1
ATOM 1446 C C . HIS A 1 186 ? -8.610 -1.662 -4.727 1.00 97.69 186 HIS A C 1
ATOM 1448 O O . HIS A 1 186 ? -8.912 -2.208 -5.788 1.00 97.69 186 HIS A O 1
ATOM 1454 N N . PHE A 1 187 ? -7.663 -2.117 -3.913 1.00 97.94 187 PHE A N 1
ATOM 1455 C CA . PHE A 1 187 ? -6.909 -3.336 -4.154 1.00 97.94 187 PHE A CA 1
ATOM 1456 C C . PHE A 1 187 ? -7.541 -4.498 -3.394 1.00 97.94 187 PHE A C 1
ATOM 1458 O O . PHE A 1 187 ? -7.618 -4.475 -2.162 1.00 97.94 187 PHE A O 1
ATOM 1465 N N . ARG A 1 188 ? -7.970 -5.527 -4.126 1.00 97.38 188 ARG A N 1
ATOM 1466 C CA . ARG A 1 188 ? -8.562 -6.740 -3.557 1.00 97.38 188 ARG A CA 1
ATOM 1467 C C . ARG A 1 188 ? -8.179 -7.949 -4.397 1.00 97.38 188 ARG A C 1
ATOM 1469 O O . ARG A 1 188 ? -8.378 -7.950 -5.607 1.00 97.38 188 ARG A O 1
ATOM 1476 N N . GLY A 1 189 ? -7.652 -8.986 -3.747 1.00 95.44 189 GLY A N 1
ATOM 1477 C CA . GLY A 1 189 ? -7.397 -10.280 -4.385 1.00 95.44 189 GLY A CA 1
ATOM 1478 C C . GLY A 1 189 ? -6.435 -10.228 -5.573 1.00 95.44 189 GLY A C 1
ATOM 1479 O O . GLY A 1 189 ? -6.507 -11.089 -6.441 1.00 95.44 189 GLY A O 1
ATOM 1480 N N . GLY A 1 190 ? -5.545 -9.234 -5.641 1.00 95.44 190 GLY A N 1
ATOM 1481 C CA . GLY A 1 190 ? -4.637 -9.102 -6.781 1.00 95.44 190 GLY A CA 1
ATOM 1482 C C . GLY A 1 190 ? -5.203 -8.309 -7.957 1.00 95.44 190 GLY A C 1
ATOM 1483 O O . GLY A 1 190 ? -4.621 -8.356 -9.032 1.00 95.44 190 GLY A O 1
ATOM 1484 N N . ALA A 1 191 ? -6.289 -7.557 -7.775 1.00 96.88 191 ALA A N 1
ATOM 1485 C CA . ALA A 1 191 ? -6.806 -6.615 -8.765 1.00 96.88 191 ALA A CA 1
ATOM 1486 C C . ALA A 1 191 ? -6.967 -5.217 -8.156 1.00 96.88 191 ALA A C 1
ATOM 1488 O O . ALA A 1 191 ? -7.080 -5.079 -6.937 1.00 96.88 191 ALA A O 1
ATOM 1489 N N . CYS A 1 192 ? -6.981 -4.190 -9.009 1.00 97.25 192 CYS A N 1
ATOM 1490 C CA . CYS A 1 192 ? -7.302 -2.818 -8.623 1.00 97.25 192 CYS A CA 1
ATOM 1491 C C . CYS A 1 192 ? -8.535 -2.322 -9.383 1.00 97.25 192 CYS A C 1
ATOM 1493 O O . CYS A 1 192 ? -8.669 -2.568 -10.581 1.00 97.25 192 CYS A O 1
ATOM 1495 N N . SER A 1 193 ? -9.395 -1.556 -8.713 1.00 96.62 193 SER A N 1
ATOM 1496 C CA . SER A 1 193 ? -10.581 -0.938 -9.318 1.00 96.62 193 SER A CA 1
ATOM 1497 C C . SER A 1 193 ? -10.289 0.051 -10.452 1.00 96.62 193 SER A C 1
ATOM 1499 O O . SER A 1 193 ? -11.201 0.396 -11.195 1.00 96.62 193 SER A O 1
ATOM 1501 N N . CYS A 1 194 ? -9.055 0.545 -10.593 1.00 94.81 194 CYS A N 1
ATOM 1502 C CA . CYS A 1 194 ? -8.698 1.520 -11.627 1.00 94.81 194 CYS A CA 1
ATOM 1503 C C . CYS A 1 194 ? -8.349 0.894 -12.991 1.00 94.81 194 CYS A C 1
ATOM 1505 O O . CYS A 1 194 ? -8.051 1.644 -13.919 1.00 94.81 194 CYS A O 1
ATOM 1507 N N . GLY A 1 195 ? -8.345 -0.441 -13.111 1.00 90.62 195 GLY A N 1
ATOM 1508 C CA . GLY A 1 195 ? -8.001 -1.132 -14.360 1.00 90.62 195 GLY A CA 1
ATOM 1509 C C . GLY A 1 195 ? -6.555 -0.898 -14.802 1.00 90.62 195 GLY A C 1
ATOM 1510 O O . GLY A 1 195 ? -6.301 -0.721 -15.986 1.00 90.62 195 GLY A O 1
ATOM 1511 N N . ASP A 1 196 ? -5.624 -0.830 -13.846 1.00 89.25 196 ASP A N 1
ATOM 1512 C CA . ASP A 1 196 ? -4.200 -0.540 -14.080 1.00 89.25 196 ASP A CA 1
ATOM 1513 C C . ASP A 1 196 ? -3.888 0.858 -14.595 1.00 89.25 196 ASP A C 1
ATOM 1515 O O . ASP A 1 196 ? -2.789 1.140 -15.059 1.00 89.25 196 ASP A O 1
ATOM 1519 N N . TYR A 1 197 ? -4.820 1.779 -14.394 1.00 82.44 197 TYR A N 1
ATOM 1520 C CA . TYR A 1 197 ? -4.563 3.199 -14.517 1.00 82.44 197 TYR A CA 1
ATOM 1521 C C . TYR A 1 197 ? -4.050 3.738 -13.166 1.00 82.44 197 TYR A C 1
ATOM 1523 O O . TYR A 1 197 ? -4.835 4.230 -12.347 1.00 82.44 197 TYR A O 1
ATOM 1531 N N . TRP A 1 198 ? -2.738 3.591 -12.912 1.00 82.56 198 TRP A N 1
ATOM 1532 C CA . TRP A 1 198 ? -2.041 4.204 -11.759 1.00 82.56 198 TRP A CA 1
ATOM 1533 C C . TRP A 1 198 ? -2.100 5.722 -11.830 1.00 82.56 198 TRP A C 1
ATOM 1535 O O . TRP A 1 198 ? -2.141 6.240 -12.959 1.00 82.56 198 TRP A O 1
#

Organism: NCBI:txid2320716

Secondary structure (DSSP, 8-state):
------------------S--------------TTSS-S--TT--HHHHHHHHHHHHHTT-HHHHHHHHHHSPPP-PPP------HHHHHHHHHHHHHHHHHTT----GGGS---TTS-HHHHHHHHHT-HHHHHHHHHHHHS-TTPPEEEE-SSPPPHHHHHHHHHHHHHTT--EEEE-SS-EEEEETTEETTTT--